Protein AF-0000000080484398 (afdb_homodimer)

Structure (mmCIF, N/CA/C/O backbone):
data_AF-0000000080484398-model_v1
#
loop_
_entity.id
_entity.type
_entity.pdbx_description
1 polymer 'DoxX protein'
#
loop_
_atom_site.group_PDB
_atom_site.id
_atom_site.type_symbol
_atom_site.label_atom_id
_atom_site.label_alt_id
_atom_site.label_comp_id
_atom_site.label_asym_id
_atom_site.label_entity_id
_atom_site.label_seq_id
_atom_site.pdbx_PDB_ins_code
_atom_site.Cartn_x
_atom_site.Cartn_y
_atom_site.Cartn_z
_atom_site.occupancy
_atom_site.B_iso_or_equiv
_atom_site.auth_seq_id
_atom_site.auth_comp_id
_atom_site.auth_asym_id
_atom_site.auth_atom_id
_atom_site.pdbx_PDB_model_num
ATOM 1 N N . MET A 1 1 ? 27.875 19.156 -13.969 1 26.03 1 MET A N 1
ATOM 2 C CA . MET A 1 1 ? 27.125 18.734 -12.789 1 26.03 1 MET A CA 1
ATOM 3 C C . MET A 1 1 ? 26.703 17.266 -12.906 1 26.03 1 MET A C 1
ATOM 5 O O . MET A 1 1 ? 26.047 16.875 -13.867 1 26.03 1 MET A O 1
ATOM 9 N N . ASP A 1 2 ? 27.484 16.312 -12.625 1 30.88 2 ASP A N 1
ATOM 10 C CA . ASP A 1 2 ? 27.297 14.867 -12.68 1 30.88 2 ASP A CA 1
ATOM 11 C C . ASP A 1 2 ? 25.953 14.461 -12.102 1 30.88 2 ASP A C 1
ATOM 13 O O . ASP A 1 2 ? 25.719 14.594 -10.898 1 30.88 2 ASP A O 1
ATOM 17 N N . PHE A 1 3 ? 24.922 14.758 -12.859 1 37.47 3 PHE A N 1
ATOM 18 C CA . PHE A 1 3 ? 23.594 14.25 -12.578 1 37.47 3 PHE A CA 1
ATOM 19 C C . PHE A 1 3 ? 23.641 12.805 -12.109 1 37.47 3 PHE A C 1
ATOM 21 O O . PHE A 1 3 ? 24 11.906 -12.875 1 37.47 3 PHE A O 1
ATOM 28 N N . ASP A 1 4 ? 24.047 12.539 -10.875 1 45.97 4 ASP A N 1
ATOM 29 C CA . ASP A 1 4 ? 24.141 11.195 -10.305 1 45.97 4 ASP A CA 1
ATOM 30 C C . ASP A 1 4 ? 22.812 10.438 -10.445 1 45.97 4 ASP A C 1
ATOM 32 O O . ASP A 1 4 ? 21.797 10.875 -9.922 1 45.97 4 ASP A O 1
ATOM 36 N N . TYR A 1 5 ? 22.703 9.773 -11.641 1 44.44 5 TYR A N 1
ATOM 37 C CA . TYR A 1 5 ? 21.594 8.906 -12.023 1 44.44 5 TYR A CA 1
ATOM 38 C C . TYR A 1 5 ? 20.844 8.414 -10.789 1 44.44 5 TYR A C 1
ATOM 40 O O . TYR A 1 5 ? 19.609 8.32 -10.805 1 44.44 5 TYR A O 1
ATOM 48 N N . SER A 1 6 ? 21.641 8.148 -9.758 1 56.16 6 SER A N 1
ATOM 49 C CA . SER A 1 6 ? 21.047 7.621 -8.531 1 56.16 6 SER A CA 1
ATOM 50 C C . SER A 1 6 ? 20.188 8.672 -7.84 1 56.16 6 SER A C 1
ATOM 52 O O . SER A 1 6 ? 19.125 8.352 -7.293 1 56.16 6 SER A O 1
ATOM 54 N N . GLN A 1 7 ? 20.641 9.914 -8.07 1 60.97 7 GLN A N 1
ATOM 55 C CA . GLN A 1 7 ? 19.891 11.008 -7.465 1 60.97 7 GLN A CA 1
ATOM 56 C C . GLN A 1 7 ? 18.594 11.273 -8.234 1 60.97 7 GLN A C 1
ATOM 58 O O . GLN A 1 7 ? 17.562 11.578 -7.641 1 60.97 7 GLN A O 1
ATOM 63 N N . GLY A 1 8 ? 18.797 10.906 -9.602 1 75.62 8 GLY A N 1
ATOM 64 C CA . GLY A 1 8 ? 17.641 11.141 -10.453 1 75.62 8 GLY A CA 1
ATOM 65 C C . GLY A 1 8 ? 16.516 10.164 -10.203 1 75.62 8 GLY A C 1
ATOM 66 O O . GLY 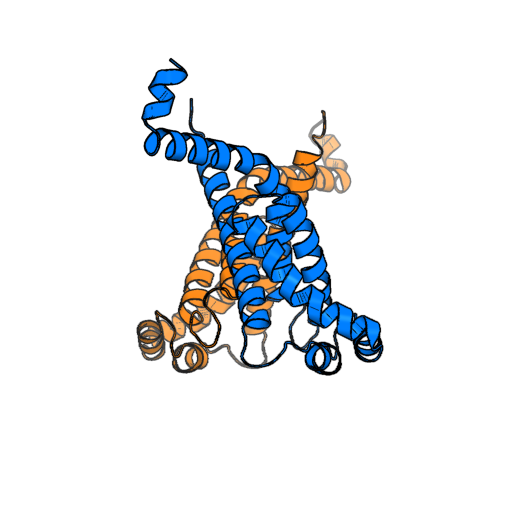A 1 8 ? 15.359 10.57 -10.023 1 75.62 8 GLY A O 1
ATOM 67 N N . VAL A 1 9 ? 16.844 8.875 -10.047 1 84.81 9 VAL A N 1
ATOM 68 C CA . VAL A 1 9 ? 15.82 7.848 -9.875 1 84.81 9 VAL A CA 1
ATOM 69 C C . VAL A 1 9 ? 15.141 8.016 -8.523 1 84.81 9 VAL A C 1
ATOM 71 O O . VAL A 1 9 ? 13.922 7.879 -8.414 1 84.81 9 VAL A O 1
ATOM 74 N N . THR A 1 10 ? 15.93 8.281 -7.523 1 85.5 10 THR A N 1
ATOM 75 C CA . THR A 1 10 ? 15.383 8.492 -6.188 1 85.5 10 THR A CA 1
ATOM 76 C C . THR A 1 10 ? 14.375 9.641 -6.195 1 85.5 10 THR A C 1
ATOM 78 O O . THR A 1 10 ? 13.281 9.516 -5.633 1 85.5 10 THR A O 1
ATOM 81 N N . GLY A 1 11 ? 14.758 10.703 -6.883 1 87.62 11 GLY A N 1
ATOM 82 C CA . GLY A 1 11 ? 13.844 11.836 -6.977 1 87.62 11 GLY A CA 1
ATOM 83 C C . GLY A 1 11 ? 12.531 11.492 -7.652 1 87.62 11 GLY A C 1
ATOM 84 O O . GLY A 1 11 ? 11.461 11.859 -7.168 1 87.62 11 GLY A O 1
ATOM 85 N N . TYR A 1 12 ? 12.633 10.766 -8.719 1 92.5 12 TYR A N 1
ATOM 86 C CA . TYR A 1 12 ? 11.438 10.406 -9.477 1 92.5 12 TYR A CA 1
ATOM 87 C C . TYR A 1 12 ? 10.539 9.477 -8.664 1 92.5 12 TYR A C 1
ATOM 89 O O . TYR A 1 12 ? 9.32 9.617 -8.68 1 92.5 12 TYR A O 1
ATOM 97 N N . VAL A 1 13 ? 11.133 8.547 -7.941 1 94.75 13 VAL A N 1
ATOM 98 C CA . VAL A 1 13 ? 10.367 7.586 -7.164 1 94.75 13 VAL A CA 1
ATOM 99 C C . VAL A 1 13 ? 9.656 8.297 -6.012 1 94.75 13 VAL A C 1
ATOM 101 O O . VAL A 1 13 ? 8.492 8.016 -5.727 1 94.75 13 VAL A O 1
ATOM 104 N N . LEU A 1 14 ? 10.32 9.195 -5.414 1 94.25 14 LEU A N 1
ATOM 105 C CA . LEU A 1 14 ? 9.727 9.898 -4.281 1 94.25 14 LEU A CA 1
ATOM 106 C C . LEU A 1 14 ? 8.609 10.836 -4.746 1 94.25 14 LEU A C 1
ATOM 108 O O . LEU A 1 14 ? 7.594 10.984 -4.062 1 94.25 14 LEU A O 1
ATOM 112 N N . VAL A 1 15 ? 8.805 11.492 -5.93 1 94.25 15 VAL A N 1
ATOM 113 C CA . VAL A 1 15 ? 7.75 12.336 -6.48 1 94.25 15 VAL A CA 1
ATOM 114 C C . VAL A 1 15 ? 6.535 11.484 -6.84 1 94.25 15 VAL A C 1
ATOM 116 O O . VAL A 1 15 ? 5.398 11.859 -6.555 1 94.25 15 VAL A O 1
ATOM 119 N N . LEU A 1 16 ? 6.789 10.344 -7.418 1 96.44 16 LEU A N 1
ATOM 120 C CA . LEU A 1 16 ? 5.699 9.445 -7.77 1 96.44 16 LEU A CA 1
ATOM 121 C C . LEU A 1 16 ? 4.953 8.977 -6.527 1 96.44 16 LEU A C 1
ATOM 123 O O . LEU A 1 16 ? 3.723 8.898 -6.527 1 96.44 16 LEU A O 1
ATOM 127 N N . THR A 1 17 ? 5.688 8.648 -5.492 1 97.5 17 THR A N 1
ATOM 128 C CA . THR A 1 17 ? 5.078 8.234 -4.23 1 97.5 17 THR A CA 1
ATOM 129 C C . THR A 1 17 ? 4.18 9.336 -3.676 1 97.5 17 THR A C 1
ATOM 131 O O . THR A 1 17 ? 3.055 9.07 -3.254 1 97.5 17 THR A O 1
ATOM 134 N N . ARG A 1 18 ? 4.68 10.547 -3.701 1 97.12 18 ARG A N 1
ATOM 135 C CA . ARG A 1 18 ? 3.912 11.68 -3.213 1 97.12 18 ARG A CA 1
ATOM 136 C C . ARG A 1 18 ? 2.637 11.875 -4.027 1 97.12 18 ARG A C 1
ATOM 138 O O . ARG A 1 18 ? 1.556 12.062 -3.467 1 97.12 18 ARG A O 1
ATOM 145 N N . LEU A 1 19 ? 2.764 11.766 -5.32 1 97.94 19 LEU A N 1
ATOM 146 C CA . LEU A 1 19 ? 1.644 12.039 -6.219 1 97.94 19 LEU A CA 1
ATOM 147 C C . LEU A 1 19 ? 0.584 10.945 -6.105 1 97.94 19 LEU A C 1
ATOM 149 O O . LEU A 1 19 ? -0.614 11.234 -6.094 1 97.94 19 LEU A O 1
ATOM 153 N N . ILE A 1 20 ? 0.98 9.719 -6 1 98.12 20 ILE A N 1
ATOM 154 C CA . ILE A 1 20 ? 0.043 8.609 -5.852 1 98.12 20 ILE A CA 1
ATOM 155 C C . ILE A 1 20 ? -0.689 8.727 -4.516 1 98.12 20 ILE A C 1
ATOM 157 O O . ILE A 1 20 ? -1.915 8.602 -4.461 1 98.12 20 ILE A O 1
ATOM 161 N N . THR A 1 21 ? 0.046 8.992 -3.479 1 98.5 21 THR A N 1
ATOM 162 C CA . THR A 1 21 ? -0.539 9.125 -2.148 1 98.5 21 THR A CA 1
ATOM 163 C C . THR A 1 21 ? -1.5 10.305 -2.094 1 98.5 21 THR A C 1
ATOM 165 O O . THR A 1 21 ? -2.594 10.203 -1.533 1 98.5 21 THR A O 1
ATOM 168 N N . GLY A 1 22 ? -1.057 11.406 -2.703 1 98.5 22 GLY A N 1
ATOM 169 C CA . GLY A 1 22 ? -1.911 12.578 -2.748 1 98.5 22 GLY A CA 1
ATOM 170 C C . GLY A 1 22 ? -3.193 12.352 -3.527 1 98.5 22 GLY A C 1
ATOM 171 O O . GLY A 1 22 ? -4.273 12.75 -3.08 1 98.5 22 GLY A O 1
ATOM 172 N N . TYR A 1 23 ? -3.07 11.766 -4.672 1 98.25 23 TYR A N 1
ATOM 173 C CA . TYR A 1 23 ? -4.25 11.477 -5.48 1 98.25 23 TYR A CA 1
ATOM 174 C C . TYR A 1 23 ? -5.207 10.555 -4.734 1 98.25 23 TYR A C 1
ATOM 176 O O . TYR A 1 23 ? -6.426 10.758 -4.766 1 98.25 23 TYR A O 1
ATOM 184 N N . TRP A 1 24 ? -4.633 9.594 -4.09 1 98.31 24 TRP A N 1
ATOM 185 C CA . TRP A 1 24 ? -5.418 8.648 -3.307 1 98.31 24 TRP A CA 1
ATOM 186 C C . TRP A 1 24 ? -6.277 9.375 -2.277 1 98.31 24 TRP A C 1
ATOM 188 O O . TRP A 1 24 ? -7.496 9.188 -2.238 1 98.31 24 TRP A O 1
ATOM 198 N N . PHE A 1 25 ? -5.668 10.211 -1.527 1 98.75 25 PHE A N 1
ATOM 199 C CA . PHE A 1 25 ? -6.395 10.883 -0.456 1 98.75 25 PHE A CA 1
ATOM 200 C C . PHE A 1 25 ? -7.344 11.93 -1.021 1 98.75 25 PHE A C 1
ATOM 202 O O . PHE A 1 25 ? -8.461 12.102 -0.521 1 98.75 25 PHE A O 1
ATOM 209 N N . LEU A 1 26 ? -6.902 12.656 -2.033 1 98.5 26 LEU A N 1
ATOM 210 C CA . LEU A 1 26 ? -7.789 13.656 -2.625 1 98.5 26 LEU A CA 1
ATOM 211 C C . LEU A 1 26 ? -9.062 13 -3.16 1 98.5 26 LEU A C 1
ATOM 213 O O . LEU A 1 26 ? -10.164 13.492 -2.912 1 98.5 26 LEU A O 1
ATOM 217 N N . ASN A 1 27 ? -8.883 11.945 -3.867 1 97.38 27 ASN A N 1
ATOM 218 C CA . ASN A 1 27 ? -10.031 11.234 -4.414 1 97.38 27 ASN A CA 1
ATOM 219 C C . ASN A 1 27 ? -10.953 10.719 -3.311 1 97.38 27 ASN A C 1
ATOM 221 O O . ASN A 1 27 ? -12.172 10.797 -3.434 1 97.38 27 ASN A O 1
ATOM 225 N N . ALA A 1 28 ? -10.391 10.148 -2.264 1 97.38 28 ALA A N 1
ATOM 226 C CA . ALA A 1 28 ? -11.188 9.672 -1.133 1 97.38 28 ALA A CA 1
ATOM 227 C C . ALA A 1 28 ? -11.969 10.812 -0.492 1 97.38 28 ALA A C 1
ATOM 229 O O . ALA A 1 28 ? -13.156 10.664 -0.192 1 97.38 28 ALA A O 1
ATOM 230 N N . GLY A 1 29 ? -11.266 11.969 -0.288 1 98.25 29 GLY A N 1
ATOM 231 C CA . GLY A 1 29 ? -11.93 13.117 0.291 1 98.25 29 GLY A CA 1
ATOM 232 C C . GLY A 1 29 ? -13.047 13.664 -0.585 1 98.25 29 GLY A C 1
ATOM 233 O O . GLY A 1 29 ? -14.156 13.914 -0.108 1 98.25 29 GLY A O 1
ATOM 234 N N . VAL A 1 30 ? -12.758 13.852 -1.894 1 97.75 30 VAL A N 1
ATOM 235 C CA . VAL A 1 30 ? -13.727 14.406 -2.836 1 97.75 30 VAL A CA 1
ATOM 236 C C . VAL A 1 30 ? -14.938 13.469 -2.939 1 97.75 30 VAL A C 1
ATOM 238 O O . VAL A 1 30 ? -16.078 13.93 -2.926 1 97.75 30 VAL A O 1
ATOM 241 N N . SER A 1 31 ? -14.727 12.172 -3.006 1 96.25 31 SER A N 1
ATOM 242 C CA . SER A 1 31 ? -15.812 11.211 -3.137 1 96.25 31 SER A CA 1
ATOM 243 C C . SER A 1 31 ? -16.719 11.227 -1.913 1 96.25 31 SER A C 1
ATOM 245 O O . SER A 1 31 ? -17.938 11.062 -2.033 1 96.25 31 SER A O 1
ATOM 247 N N . LYS A 1 32 ? -16.141 11.469 -0.761 1 97.31 32 LYS A N 1
ATOM 248 C CA . LYS A 1 32 ? -16.938 11.5 0.462 1 97.31 32 LYS A CA 1
ATOM 249 C C . LYS A 1 32 ? -17.672 12.836 0.603 1 97.31 32 LYS A C 1
ATOM 251 O O . LYS A 1 32 ? -18.797 12.883 1.115 1 97.31 32 LYS A O 1
ATOM 256 N N . LEU A 1 33 ? -17.031 13.867 0.13 1 97.31 33 LEU A N 1
ATOM 257 C CA . LEU A 1 33 ? -17.609 15.203 0.27 1 97.31 33 LEU A CA 1
ATOM 258 C C . LEU A 1 33 ? -18.688 15.438 -0.788 1 97.31 33 LEU A C 1
ATOM 260 O O . LEU A 1 33 ? -19.656 16.156 -0.538 1 97.31 33 LEU A O 1
ATOM 264 N N . MET A 1 34 ? -18.5 14.844 -1.941 1 96.38 34 MET A N 1
ATOM 265 C CA . MET A 1 34 ? -19.375 15.156 -3.064 1 96.38 34 MET A CA 1
ATOM 266 C C . MET A 1 34 ? -20.297 13.977 -3.383 1 96.38 34 MET A C 1
ATOM 268 O O . MET A 1 34 ? -21.031 14.008 -4.367 1 96.38 34 MET A O 1
ATOM 272 N N . GLY A 1 35 ? -20.188 12.969 -2.596 1 93.25 35 GLY A N 1
ATOM 273 C CA . GLY A 1 35 ? -21.031 11.82 -2.83 1 93.25 35 GLY A CA 1
ATOM 274 C C . GLY A 1 35 ? -22.516 12.133 -2.652 1 93.25 35 GLY A C 1
ATOM 275 O O . GLY A 1 35 ? -22.875 13.164 -2.078 1 93.25 35 GLY A O 1
ATOM 276 N N . PRO A 1 36 ? -23.344 11.234 -3.17 1 94.44 36 PRO A N 1
ATOM 277 C CA . PRO A 1 36 ? -24.797 11.453 -3.1 1 94.44 36 PRO A CA 1
ATOM 278 C C . PRO A 1 36 ? -25.312 11.461 -1.667 1 94.44 36 PRO A C 1
ATOM 280 O O . PRO A 1 36 ? -26.328 12.102 -1.38 1 94.44 36 PRO A O 1
ATOM 283 N N . GLU A 1 37 ? -24.688 10.719 -0.797 1 94.81 37 GLU A N 1
ATOM 284 C CA . GLU A 1 37 ? -25.047 10.688 0.618 1 94.81 37 GLU A CA 1
ATOM 285 C C . GLU A 1 37 ? -23.922 11.242 1.484 1 94.81 37 GLU A C 1
ATOM 287 O O . GLU A 1 37 ? -22.75 11.133 1.131 1 94.81 37 GLU A O 1
ATOM 292 N N . ALA A 1 38 ? -24.438 11.883 2.582 1 96.69 38 ALA A N 1
ATOM 293 C CA . ALA A 1 38 ? -23.438 12.398 3.512 1 96.69 38 ALA A CA 1
ATOM 294 C C . ALA A 1 38 ? -22.594 11.266 4.078 1 96.69 38 ALA A C 1
ATOM 296 O O . ALA A 1 38 ? -23.094 10.195 4.391 1 96.69 38 ALA A O 1
ATOM 297 N N . PHE A 1 39 ? -21.312 11.523 4.18 1 97.69 39 PHE A N 1
ATOM 298 C CA . PHE A 1 39 ? -20.391 10.555 4.77 1 97.69 39 PHE A CA 1
ATOM 299 C C . PHE A 1 39 ? -20.75 10.273 6.223 1 97.69 39 PHE A C 1
ATOM 301 O O . PHE A 1 39 ? -21.047 11.203 6.984 1 97.69 39 PHE A O 1
ATOM 308 N N . ASP A 1 40 ? -20.766 9.039 6.582 1 98.44 40 ASP A N 1
ATOM 309 C CA . ASP A 1 40 ? -21.031 8.578 7.941 1 98.44 40 ASP A CA 1
ATOM 310 C C . ASP A 1 40 ? -20.094 7.426 8.32 1 98.44 40 ASP A C 1
ATOM 312 O O . ASP A 1 40 ? -20.219 6.324 7.785 1 98.44 40 ASP A O 1
ATOM 316 N N . ALA A 1 41 ? -19.25 7.684 9.266 1 98.19 41 ALA A N 1
ATOM 317 C CA . ALA A 1 41 ? -18.219 6.727 9.633 1 98.19 41 ALA A CA 1
ATOM 318 C C . ALA A 1 41 ? -18.75 5.68 10.609 1 98.19 41 ALA A C 1
ATOM 320 O O . ALA A 1 41 ? -18.078 4.691 10.898 1 98.19 41 ALA A O 1
ATOM 321 N N . SER A 1 42 ? -19.953 5.828 11.125 1 98.31 42 SER A N 1
ATOM 322 C CA . SER A 1 42 ? -20.453 5.023 12.242 1 98.31 42 SER A CA 1
ATOM 323 C C . SER A 1 42 ? -20.5 3.543 11.875 1 98.31 42 SER A C 1
ATOM 325 O O . SER A 1 42 ? -20.141 2.689 12.688 1 98.31 42 SER A O 1
ATOM 327 N N . GLY A 1 43 ? -20.953 3.24 10.711 1 97.75 43 GLY A N 1
ATOM 328 C CA . GLY A 1 43 ? -21.031 1.852 10.289 1 97.75 43 GLY A CA 1
ATOM 329 C C . GLY A 1 43 ? -19.688 1.141 10.328 1 97.75 43 GLY A C 1
ATOM 330 O O . GLY A 1 43 ? -19.594 0.031 10.852 1 97.75 43 GLY A O 1
ATOM 331 N N . TRP A 1 44 ? -18.734 1.773 9.711 1 97.38 44 TRP A N 1
ATOM 332 C CA . TRP A 1 44 ? -17.391 1.203 9.742 1 97.38 44 TRP A CA 1
ATOM 333 C C . TRP A 1 44 ? -16.859 1.127 11.172 1 97.38 44 TRP A C 1
ATOM 335 O O . TRP A 1 44 ? -16.297 0.11 11.578 1 97.38 44 TRP A O 1
ATOM 345 N N . MET A 1 45 ? -16.969 2.168 11.992 1 98.25 45 MET A N 1
ATOM 346 C CA . MET A 1 45 ? -16.438 2.232 13.344 1 98.25 45 MET A CA 1
ATOM 347 C C . MET A 1 45 ? -17.047 1.15 14.227 1 98.25 45 MET A C 1
ATOM 349 O O . MET A 1 45 ? -16.359 0.537 15.039 1 98.25 45 MET A O 1
ATOM 353 N N . ILE A 1 46 ? -18.359 0.909 14.07 1 98.06 46 ILE A N 1
ATOM 354 C CA . ILE A 1 46 ? -19.078 0.001 14.961 1 98.06 46 ILE A CA 1
ATOM 355 C C . ILE A 1 46 ? -18.969 -1.429 14.438 1 98.06 46 ILE A C 1
ATOM 357 O O . ILE A 1 46 ? -18.703 -2.359 15.203 1 98.06 46 ILE A O 1
ATOM 361 N N . HIS A 1 47 ? -19.109 -1.652 13.125 1 97.19 47 HIS A N 1
ATOM 362 C CA . HIS A 1 47 ? -19.219 -3.002 12.578 1 97.19 47 HIS A CA 1
ATOM 363 C C . HIS A 1 47 ? -18 -3.371 11.758 1 97.19 47 HIS A C 1
ATOM 365 O O . HIS A 1 47 ? -17.562 -4.523 11.766 1 97.19 47 HIS A O 1
ATOM 371 N N . GLY A 1 48 ? -17.484 -2.42 11.062 1 95.88 48 GLY A N 1
ATOM 372 C CA . GLY A 1 48 ? -16.391 -2.684 10.141 1 95.88 48 GLY A CA 1
ATOM 373 C C . GLY A 1 48 ? -15.078 -2.963 10.836 1 95.88 48 GLY A C 1
ATOM 374 O O . GLY A 1 48 ? -14.164 -3.527 10.234 1 95.88 48 GLY A O 1
ATOM 375 N N . THR A 1 49 ? -14.93 -2.578 12.055 1 97 49 THR A N 1
ATOM 376 C CA . THR A 1 49 ? -13.656 -2.68 12.75 1 97 49 THR A CA 1
ATOM 377 C C . THR A 1 49 ? -13.664 -3.852 13.734 1 97 49 THR A C 1
ATOM 379 O O . THR A 1 49 ? -12.766 -3.982 14.562 1 97 49 THR A O 1
ATOM 382 N N . GLU A 1 50 ? -14.664 -4.656 13.641 1 96.25 50 GLU A N 1
ATOM 383 C CA . GLU A 1 50 ? -14.734 -5.797 14.547 1 96.25 50 GLU A CA 1
ATOM 384 C C . GLU A 1 50 ? -13.469 -6.652 14.461 1 96.25 50 GLU A C 1
ATOM 386 O O . GLU A 1 50 ? -13.008 -6.973 13.367 1 96.25 50 GLU A O 1
ATOM 391 N N . GLY A 1 51 ? -12.898 -6.992 15.672 1 95.19 51 GLY A N 1
ATOM 392 C CA . GLY A 1 51 ? -11.703 -7.82 15.719 1 95.19 51 GLY A CA 1
ATOM 393 C C . GLY A 1 51 ? -10.422 -7.016 15.688 1 95.19 51 GLY A C 1
ATOM 394 O O . GLY A 1 51 ? -9.344 -7.547 15.977 1 95.19 51 GLY A O 1
ATOM 395 N N . ALA A 1 52 ? -10.531 -5.746 15.383 1 96.38 52 ALA A N 1
ATOM 396 C CA . ALA A 1 52 ? -9.352 -4.891 15.281 1 96.38 52 ALA A CA 1
ATOM 397 C C . ALA A 1 52 ? -8.898 -4.422 16.656 1 96.38 52 ALA A C 1
ATOM 399 O O . ALA A 1 52 ? -9.664 -4.461 17.625 1 96.38 52 ALA A O 1
ATOM 400 N N . PRO A 1 53 ? -7.641 -3.99 16.734 1 96.25 53 PRO A N 1
ATOM 401 C CA . PRO A 1 53 ? -7.047 -3.654 18.031 1 96.25 53 PRO A CA 1
ATOM 402 C C . PRO A 1 53 ? -7.77 -2.5 18.719 1 96.25 53 PRO A C 1
ATOM 404 O O . PRO A 1 53 ? -7.855 -2.475 19.953 1 96.25 53 PRO A O 1
ATOM 407 N N . ILE A 1 54 ? -8.359 -1.561 17.969 1 97.81 54 ILE A N 1
ATOM 408 C CA . ILE A 1 54 ? -8.922 -0.386 18.625 1 97.81 54 ILE A CA 1
ATOM 409 C C . ILE A 1 54 ? -10.438 -0.366 18.438 1 97.81 54 ILE A C 1
ATOM 411 O O . ILE A 1 54 ? -11.055 0.701 18.438 1 97.81 54 ILE A O 1
ATOM 415 N N . HIS A 1 55 ? -10.992 -1.506 18.172 1 97.62 55 HIS A N 1
ATOM 416 C CA . HIS A 1 55 ? -12.438 -1.616 17.969 1 97.62 55 HIS A CA 1
ATOM 417 C C . HIS A 1 55 ? -13.203 -0.98 19.109 1 97.62 55 HIS A C 1
ATOM 419 O O . HIS A 1 55 ? -14.141 -0.21 18.891 1 97.62 55 HIS A O 1
ATOM 425 N N . GLY A 1 56 ? -12.867 -1.293 20.391 1 98.06 56 GLY A N 1
ATOM 426 C CA . GLY A 1 56 ? -13.555 -0.735 21.531 1 98.06 56 GLY A CA 1
ATOM 427 C C . GLY A 1 56 ? -13.57 0.782 21.547 1 98.06 56 GLY A C 1
ATOM 428 O O . GLY A 1 56 ? -14.609 1.396 21.797 1 98.06 56 GLY A O 1
ATOM 429 N N . PHE A 1 57 ? -12.453 1.362 21.297 1 98.56 57 PHE A N 1
ATOM 430 C CA . PHE A 1 57 ? -12.336 2.814 21.25 1 98.56 57 PHE A CA 1
ATOM 431 C C . PHE A 1 57 ? -13.203 3.393 20.141 1 98.56 57 PHE A C 1
ATOM 433 O O . PHE A 1 57 ? -13.891 4.402 20.344 1 98.56 57 PHE A O 1
ATOM 440 N N . LEU A 1 58 ? -13.18 2.758 18.984 1 98.25 58 LEU A N 1
ATOM 441 C CA . LEU A 1 58 ? -13.914 3.279 17.828 1 98.25 58 LEU A CA 1
ATOM 442 C C . LEU A 1 58 ? -15.422 3.148 18.047 1 98.25 58 LEU A C 1
ATOM 444 O O . LEU A 1 58 ? -16.188 4.023 17.641 1 98.25 58 LEU A O 1
ATOM 448 N N . VAL A 1 59 ? -15.844 2.094 18.688 1 98.5 59 VAL A N 1
ATOM 449 C CA . VAL A 1 59 ? -17.25 1.925 19.016 1 98.5 59 VAL A CA 1
ATOM 450 C C . VAL A 1 59 ? -17.688 3 20.016 1 98.5 59 VAL A C 1
ATOM 452 O O . VAL A 1 59 ? -18.734 3.609 19.859 1 98.5 59 VAL A O 1
ATOM 455 N N . TRP A 1 60 ? -16.859 3.221 20.984 1 98.69 60 TRP A N 1
ATOM 456 C CA . TRP A 1 60 ? -17.141 4.273 21.953 1 98.69 60 TRP A CA 1
ATOM 457 C C . TRP A 1 60 ? -17.25 5.633 21.266 1 98.69 60 TRP A C 1
ATOM 459 O O . TRP A 1 60 ? -18.188 6.391 21.531 1 98.69 60 TRP A O 1
ATOM 469 N N . ALA A 1 61 ? -16.344 5.926 20.406 1 98.38 61 ALA A N 1
ATOM 470 C CA . ALA A 1 61 ? -16.359 7.199 19.688 1 98.38 61 ALA A CA 1
ATOM 471 C C . ALA A 1 61 ? -17.594 7.336 18.828 1 98.38 61 ALA A C 1
ATOM 473 O O . ALA A 1 61 ? -18.203 8.414 18.75 1 98.38 61 ALA A O 1
ATOM 474 N N . ALA A 1 62 ? -18 6.266 18.188 1 98.5 62 ALA A N 1
ATOM 475 C CA . ALA A 1 62 ? -19.172 6.273 17.312 1 98.5 62 ALA A CA 1
ATOM 476 C C . ALA A 1 62 ? -20.453 6.52 18.109 1 98.5 62 ALA A C 1
ATOM 478 O O . ALA A 1 62 ? -21.406 7.086 17.594 1 98.5 62 ALA A O 1
ATOM 479 N N . ASN A 1 63 ? -20.406 6.113 19.359 1 98.38 63 ASN A N 1
ATOM 480 C CA . ASN A 1 63 ? -21.578 6.266 20.219 1 98.38 63 ASN A CA 1
ATOM 481 C C . ASN A 1 63 ? -21.5 7.547 21.047 1 98.38 63 ASN A C 1
ATOM 483 O O . ASN A 1 63 ? -22.312 7.758 21.953 1 98.38 63 ASN A O 1
ATOM 487 N N . THR A 1 64 ? -20.516 8.359 20.844 1 98.62 64 THR A N 1
ATOM 488 C CA . THR A 1 64 ? -20.391 9.695 21.422 1 98.62 64 THR A CA 1
ATOM 489 C C . THR A 1 64 ? -20.719 10.758 20.375 1 98.62 64 THR A C 1
ATOM 491 O O . THR A 1 64 ? -19.891 11.07 19.516 1 98.62 64 THR A O 1
ATOM 494 N N . PRO A 1 65 ? -21.875 11.336 20.516 1 97.81 65 PRO A N 1
ATOM 495 C CA . PRO A 1 65 ? -22.422 12.148 19.422 1 97.81 65 PRO A CA 1
ATOM 496 C C . PRO A 1 65 ? -21.453 13.219 18.938 1 97.81 65 PRO A C 1
ATOM 498 O O . PRO A 1 65 ? -21.219 13.344 17.734 1 97.81 65 PRO A O 1
ATOM 501 N N . TRP A 1 66 ? -20.844 13.977 19.766 1 97.94 66 TRP A N 1
ATOM 502 C CA . TRP A 1 66 ? -19.984 15.055 19.312 1 97.94 66 TRP A CA 1
ATOM 503 C C . TRP A 1 66 ? -18.719 14.508 18.656 1 97.94 66 TRP A C 1
ATOM 505 O O . TRP A 1 66 ? -18.156 15.125 17.75 1 97.94 66 TRP A O 1
ATOM 515 N N . LEU A 1 67 ? -18.25 13.391 19.062 1 98.06 67 LEU A N 1
ATOM 516 C CA . LEU A 1 67 ? -17.062 12.773 18.5 1 98.06 67 LEU A CA 1
ATOM 517 C C . LEU A 1 67 ? -17.344 12.195 17.125 1 98.06 67 LEU A C 1
ATOM 519 O O . LEU A 1 67 ? -16.516 12.281 16.219 1 98.06 67 LEU A O 1
ATOM 523 N N . LEU A 1 68 ? -18.516 11.578 17.031 1 98.5 68 LEU A N 1
ATOM 524 C CA . LEU A 1 68 ? -18.906 11.055 15.727 1 98.5 68 LEU A CA 1
ATOM 525 C C . LEU A 1 68 ? -19.062 12.188 14.719 1 98.5 68 LEU A C 1
ATOM 527 O O . LEU A 1 68 ? -18.609 12.078 13.578 1 98.5 68 LEU A O 1
ATOM 531 N N . GLU A 1 69 ? -19.703 13.234 15.195 1 97.94 69 GLU A N 1
ATOM 532 C CA . GLU A 1 69 ? -19.875 14.383 14.305 1 97.94 69 GLU A CA 1
ATOM 533 C C . GLU A 1 69 ? -18.516 14.945 13.875 1 97.94 69 GLU A C 1
ATOM 535 O O . GLU A 1 69 ? -18.312 15.25 12.703 1 97.94 69 GLU A O 1
ATOM 540 N N . PHE A 1 70 ? -17.672 15.102 14.781 1 98.19 70 PHE A N 1
ATOM 541 C CA . PHE A 1 70 ? -16.312 15.562 14.5 1 98.19 70 PHE A CA 1
ATOM 542 C C . PHE A 1 70 ? -15.617 14.641 13.508 1 98.19 70 PHE A C 1
ATOM 544 O O . PHE A 1 70 ? -14.992 15.102 12.547 1 98.19 70 PHE A O 1
ATOM 551 N N . THR A 1 71 ? -15.695 13.352 13.688 1 98.31 71 THR A N 1
ATOM 552 C CA . THR A 1 71 ? -15.078 12.352 12.82 1 98.31 71 THR A CA 1
ATOM 553 C C . THR A 1 71 ? -15.641 12.43 11.406 1 98.31 71 THR A C 1
ATOM 555 O O . THR A 1 71 ? -14.891 12.406 10.43 1 98.31 71 THR A O 1
ATOM 558 N N . ASN A 1 72 ? -16.953 12.609 11.312 1 98.5 72 ASN A N 1
ATOM 559 C CA . ASN A 1 72 ? -17.641 12.656 10.031 1 98.5 72 ASN A CA 1
ATOM 560 C C . ASN A 1 72 ? -17.219 13.867 9.203 1 98.5 72 ASN A C 1
ATOM 562 O O . ASN A 1 72 ? -17.25 13.836 7.973 1 98.5 72 ASN A O 1
ATOM 566 N N . VAL A 1 73 ? -16.781 14.914 9.859 1 97.75 73 VAL A N 1
ATOM 567 C CA . VAL A 1 73 ? -16.344 16.125 9.156 1 97.75 73 VAL A CA 1
ATOM 568 C C . VAL A 1 73 ? -14.844 16.031 8.875 1 97.75 73 VAL A C 1
ATOM 570 O O . VAL A 1 73 ? -14.398 16.328 7.766 1 97.75 73 VAL A O 1
ATOM 573 N N . MET A 1 74 ? -14.102 15.57 9.836 1 98.31 74 MET A N 1
ATOM 574 C CA . MET A 1 74 ? -12.641 15.656 9.789 1 98.31 74 MET A CA 1
ATOM 575 C C . MET A 1 74 ? -12.07 14.648 8.805 1 98.31 74 MET A C 1
ATOM 577 O O . MET A 1 74 ? -11.055 14.922 8.148 1 98.31 74 MET A O 1
ATOM 581 N N . ILE A 1 75 ? -12.68 13.484 8.656 1 98.56 75 ILE A N 1
ATOM 582 C CA . ILE A 1 75 ? -12.109 12.461 7.789 1 98.56 75 ILE A CA 1
ATOM 583 C C . ILE A 1 75 ? -12.141 12.938 6.34 1 98.56 75 ILE A C 1
ATOM 585 O O . ILE A 1 75 ? -11.094 13.102 5.711 1 98.56 75 ILE A O 1
ATOM 589 N N . PRO A 1 76 ? -13.352 13.273 5.797 1 98.69 76 PRO A N 1
ATOM 590 C CA . PRO A 1 76 ? -13.352 13.711 4.395 1 98.69 76 PRO A CA 1
ATOM 591 C C . PRO A 1 76 ? -12.625 15.039 4.191 1 98.69 76 PRO A C 1
ATOM 593 O O . PRO A 1 76 ? -11.906 15.203 3.201 1 98.69 76 PRO A O 1
ATOM 596 N N . ALA A 1 77 ? -12.75 16.016 5.105 1 98.56 77 ALA A N 1
ATOM 597 C CA . ALA A 1 77 ? -12.055 17.297 4.992 1 98.56 77 ALA A CA 1
ATOM 598 C C . ALA A 1 77 ? -10.547 17.109 5.078 1 98.56 77 ALA A C 1
ATOM 600 O O . ALA A 1 77 ? -9.797 17.703 4.309 1 98.56 77 ALA A O 1
ATOM 601 N N . GLY A 1 78 ? -10.156 16.297 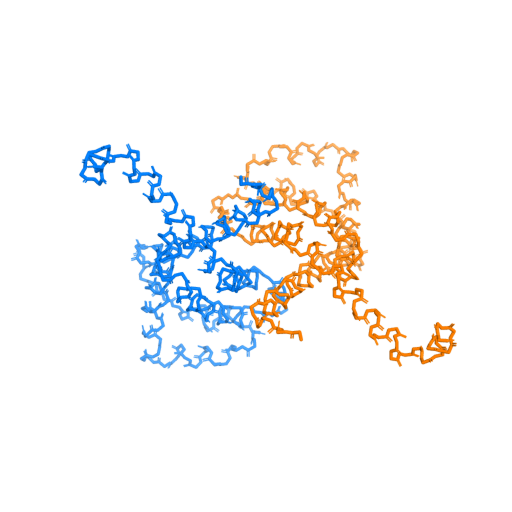6.059 1 98.69 78 GLY A N 1
ATOM 602 C CA . GLY A 1 78 ? -8.742 15.992 6.203 1 98.69 78 GLY A CA 1
ATOM 603 C C . GLY A 1 78 ? -8.148 15.305 4.984 1 98.69 78 GLY A C 1
ATOM 604 O O . GLY A 1 78 ? -7.078 15.688 4.508 1 98.69 78 GLY A O 1
ATOM 605 N N . GLU A 1 79 ? -8.844 14.312 4.504 1 98.81 79 GLU A N 1
ATOM 606 C CA . GLU A 1 79 ? -8.383 13.617 3.305 1 98.81 79 GLU A CA 1
ATOM 607 C C . GLU A 1 79 ? -8.25 14.586 2.129 1 98.81 79 GLU A C 1
ATOM 609 O O . GLU A 1 79 ? -7.258 14.547 1.396 1 98.81 79 GLU A O 1
ATOM 614 N N . PHE A 1 80 ? -9.25 15.406 1.972 1 98.75 80 PHE A N 1
ATOM 615 C CA . PHE A 1 80 ? -9.242 16.391 0.891 1 98.75 80 PHE A CA 1
ATOM 616 C C . PHE A 1 80 ? -8.047 17.328 1.01 1 98.75 80 PHE A C 1
ATOM 618 O O . PHE A 1 80 ? -7.277 17.484 0.058 1 98.75 80 PHE A O 1
ATOM 625 N N . LEU A 1 81 ? -7.797 17.922 2.174 1 98.75 81 LEU A N 1
ATOM 626 C CA . LEU A 1 81 ? -6.746 18.922 2.375 1 98.75 81 LEU A CA 1
ATOM 627 C C . LEU A 1 81 ? -5.367 18.266 2.297 1 98.75 81 LEU A C 1
ATOM 629 O O . LEU A 1 81 ? -4.441 18.844 1.717 1 98.75 81 LEU A O 1
ATOM 633 N N . ILE A 1 82 ? -5.25 17.094 2.91 1 98.69 82 ILE A N 1
ATOM 634 C CA . ILE A 1 82 ? -3.988 16.375 2.873 1 98.69 82 ILE A CA 1
ATOM 635 C C . ILE A 1 82 ? -3.643 16.016 1.43 1 98.69 82 ILE A C 1
ATOM 637 O O . ILE A 1 82 ? -2.518 16.234 0.979 1 98.69 82 ILE A O 1
ATOM 641 N N . GLY A 1 83 ? -4.645 15.398 0.704 1 98.69 83 GLY A N 1
ATOM 642 C CA . GLY A 1 83 ? -4.426 15.047 -0.689 1 98.69 83 GLY A CA 1
ATOM 643 C C . GLY A 1 83 ? -4.027 16.234 -1.552 1 98.69 83 GLY A C 1
ATOM 644 O O . GLY A 1 83 ? -3.104 16.141 -2.359 1 98.69 83 GLY A O 1
ATOM 645 N N . LEU A 1 84 ? -4.703 17.312 -1.356 1 98.38 84 LEU A N 1
ATOM 646 C CA . LEU A 1 84 ? -4.41 18.531 -2.107 1 98.38 84 LEU A CA 1
ATOM 647 C C . LEU A 1 84 ? -2.998 19.016 -1.812 1 98.38 84 LEU A C 1
ATOM 649 O O . LEU A 1 84 ? -2.264 19.391 -2.727 1 98.38 84 LEU A O 1
ATOM 653 N N . GLY A 1 85 ? -2.641 19.062 -0.554 1 97.31 85 GLY A N 1
ATOM 654 C CA . GLY A 1 85 ? -1.301 19.484 -0.165 1 97.31 85 GLY A CA 1
ATOM 655 C C . GLY A 1 85 ? -0.211 18.625 -0.793 1 97.31 85 GLY A C 1
ATOM 656 O O . GLY A 1 85 ? 0.792 19.156 -1.276 1 97.31 85 GLY A O 1
ATOM 657 N N . LEU A 1 86 ? -0.396 17.359 -0.836 1 97.69 86 LEU A N 1
ATOM 658 C CA . LEU A 1 86 ? 0.603 16.453 -1.394 1 97.69 86 LEU A CA 1
ATOM 659 C C . LEU A 1 86 ? 0.693 16.609 -2.908 1 97.69 86 LEU A C 1
ATOM 661 O O . LEU A 1 86 ? 1.783 16.547 -3.48 1 97.69 86 LEU A O 1
ATOM 665 N N . LEU A 1 87 ? -0.423 16.781 -3.539 1 97.38 87 LEU A N 1
ATOM 666 C CA . LEU A 1 87 ? -0.429 16.906 -4.992 1 97.38 87 LEU A CA 1
ATOM 667 C C . LEU A 1 87 ? 0.235 18.203 -5.434 1 97.38 87 LEU A C 1
ATOM 669 O O . LEU A 1 87 ? 1.02 18.219 -6.387 1 97.38 87 LEU A O 1
ATOM 673 N N . VAL A 1 88 ? -0.025 19.297 -4.723 1 95.81 88 VAL A N 1
ATOM 674 C CA . VAL A 1 88 ? 0.49 20.609 -5.082 1 95.81 88 VAL A CA 1
ATOM 675 C C . VAL A 1 88 ? 1.925 20.75 -4.582 1 95.81 88 VAL A C 1
ATOM 677 O O . VAL A 1 88 ? 2.674 21.609 -5.066 1 95.81 88 VAL A O 1
ATOM 680 N N . GLY A 1 89 ? 2.273 19.969 -3.627 1 92.94 89 GLY A N 1
ATOM 681 C CA . GLY A 1 89 ? 3.605 20.047 -3.047 1 92.94 89 GLY A CA 1
ATOM 682 C C . GLY A 1 89 ? 3.75 21.141 -2.016 1 92.94 89 GLY A C 1
ATOM 683 O O . GLY A 1 89 ? 4.844 21.672 -1.815 1 92.94 89 GLY A O 1
ATOM 684 N N . ALA A 1 90 ? 2.633 21.5 -1.486 1 90.62 90 ALA A N 1
ATOM 685 C CA . ALA A 1 90 ? 2.607 22.516 -0.442 1 90.62 90 ALA A CA 1
ATOM 686 C C . ALA A 1 90 ? 2.438 21.891 0.938 1 90.62 90 ALA A C 1
ATOM 688 O O . ALA A 1 90 ? 1.577 21.031 1.133 1 90.62 90 ALA A O 1
ATOM 689 N N . LEU A 1 91 ? 3.307 22.297 1.913 1 94.25 91 LEU A N 1
ATOM 690 C CA . LEU A 1 91 ? 3.221 21.797 3.281 1 94.25 91 LEU A CA 1
ATOM 691 C C . LEU A 1 91 ? 3.27 20.281 3.309 1 94.25 91 LEU A C 1
ATOM 693 O O . LEU A 1 91 ? 2.445 19.641 3.967 1 94.25 91 LEU A O 1
ATOM 697 N N . VAL A 1 92 ? 4.133 19.734 2.535 1 95.25 92 VAL A N 1
ATOM 698 C CA . VAL A 1 92 ? 4.203 18.297 2.305 1 95.25 92 VAL A CA 1
ATOM 699 C C . VAL A 1 92 ? 4.422 17.578 3.633 1 95.25 92 VAL A C 1
ATOM 701 O O . VAL A 1 92 ? 3.73 16.594 3.934 1 95.25 92 VAL A O 1
ATOM 704 N N . ARG A 1 93 ? 5.312 18 4.484 1 95 93 ARG A N 1
ATOM 705 C CA . ARG A 1 93 ? 5.598 17.328 5.742 1 95 93 ARG A CA 1
ATOM 706 C C . ARG A 1 93 ? 4.379 17.344 6.66 1 95 93 ARG A C 1
ATOM 708 O O . ARG A 1 93 ? 4.086 16.359 7.336 1 95 93 ARG A O 1
ATOM 715 N N . LEU A 1 94 ? 3.738 18.516 6.656 1 96.44 94 LEU A N 1
ATOM 716 C CA . LEU A 1 94 ? 2.539 18.641 7.48 1 96.44 94 LEU A CA 1
ATOM 717 C C . LEU A 1 94 ? 1.439 17.719 6.969 1 96.44 94 LEU A C 1
ATOM 719 O O . LEU A 1 94 ? 0.805 17 7.758 1 96.44 94 LEU A O 1
ATOM 723 N N . ALA A 1 95 ? 1.213 17.766 5.68 1 98.06 95 ALA A N 1
ATOM 724 C CA . ALA A 1 95 ? 0.221 16.891 5.062 1 98.06 95 ALA A CA 1
ATOM 725 C C . ALA A 1 95 ? 0.543 15.422 5.328 1 98.06 95 ALA A C 1
ATOM 727 O O . ALA A 1 95 ? -0.338 14.641 5.699 1 98.06 95 ALA A O 1
ATOM 728 N N . ALA A 1 96 ? 1.764 15.078 5.199 1 98.31 96 ALA A N 1
ATOM 729 C CA . ALA A 1 96 ? 2.178 13.695 5.422 1 98.31 96 ALA A CA 1
ATOM 730 C C . ALA A 1 96 ? 1.988 13.289 6.883 1 98.31 96 ALA A C 1
ATOM 732 O O . ALA A 1 96 ? 1.611 12.156 7.176 1 98.31 96 ALA A O 1
ATOM 733 N N . PHE A 1 97 ? 2.301 14.211 7.762 1 98 97 PHE A N 1
ATOM 734 C CA . PHE A 1 97 ? 2.131 13.93 9.18 1 98 97 PHE A CA 1
ATOM 735 C C . PHE A 1 97 ? 0.673 13.633 9.508 1 98 97 PHE A C 1
ATOM 737 O O . PHE A 1 97 ? 0.361 12.586 10.086 1 98 97 PHE A O 1
ATOM 744 N N . PHE A 1 98 ? -0.196 14.492 9.086 1 98.62 98 PHE A N 1
ATOM 745 C CA . PHE A 1 98 ? -1.604 14.305 9.414 1 98.62 98 PHE A CA 1
ATOM 746 C C . PHE A 1 98 ? -2.189 13.125 8.648 1 98.62 98 PHE A C 1
ATOM 748 O O . PHE A 1 98 ? -3.068 12.43 9.156 1 98.62 98 PHE A O 1
ATOM 755 N N . GLY A 1 99 ? -1.757 12.938 7.387 1 98.81 99 GLY A N 1
ATOM 756 C CA . GLY A 1 99 ? -2.139 11.727 6.672 1 98.81 99 GLY A CA 1
ATOM 757 C C . GLY A 1 99 ? -1.695 10.453 7.375 1 98.81 99 GLY A C 1
ATOM 758 O O . GLY A 1 99 ? -2.449 9.484 7.441 1 98.81 99 GLY A O 1
ATOM 759 N N . GLY A 1 100 ? -0.452 10.484 7.887 1 98.62 100 GLY A N 1
ATOM 760 C CA . GLY A 1 100 ? 0.029 9.367 8.68 1 98.62 100 GLY A CA 1
ATOM 761 C C . GLY A 1 100 ? -0.82 9.102 9.914 1 98.62 100 GLY A C 1
ATOM 762 O O . GLY A 1 100 ? -1.11 7.945 10.234 1 98.62 100 GLY A O 1
ATOM 763 N N . VAL A 1 101 ? -1.179 10.164 10.57 1 98.38 101 VAL A N 1
ATOM 764 C CA . VAL A 1 101 ? -2.01 10.031 11.758 1 98.38 101 VAL A CA 1
ATOM 765 C C . VAL A 1 101 ? -3.34 9.383 11.391 1 98.38 101 VAL A C 1
ATOM 767 O O . VAL A 1 101 ? -3.779 8.438 12.055 1 98.38 101 VAL A O 1
ATOM 770 N N . LEU A 1 102 ? -3.99 9.867 10.359 1 98.44 102 LEU A N 1
ATOM 771 C CA . LEU A 1 102 ? -5.25 9.289 9.906 1 98.44 102 LEU A CA 1
ATOM 772 C C . LEU A 1 102 ? -5.066 7.82 9.539 1 98.44 102 LEU A C 1
ATOM 774 O O . LEU A 1 102 ? -5.883 6.973 9.906 1 98.44 102 LEU A O 1
ATOM 778 N N . MET A 1 103 ? -3.947 7.539 8.922 1 98.56 103 MET A N 1
ATOM 779 C CA . MET A 1 103 ? -3.713 6.172 8.461 1 98.56 103 MET A CA 1
ATOM 780 C C . MET A 1 103 ? -3.443 5.242 9.641 1 98.56 103 MET A C 1
ATOM 782 O O . MET A 1 103 ? -3.723 4.047 9.57 1 98.56 103 MET A O 1
ATOM 786 N N . VAL A 1 104 ? -2.861 5.75 10.734 1 98.44 104 VAL A N 1
ATOM 787 C CA . VAL A 1 104 ? -2.688 4.93 11.93 1 98.44 104 VAL A CA 1
ATOM 788 C C . VAL A 1 104 ? -4.047 4.457 12.438 1 98.44 104 VAL A C 1
ATOM 790 O O . VAL A 1 104 ? -4.219 3.281 12.773 1 98.44 104 VAL A O 1
ATOM 793 N N . PHE A 1 105 ? -5.051 5.332 12.445 1 97.69 105 PHE A N 1
ATOM 794 C CA . PHE A 1 105 ? -6.391 4.953 12.883 1 97.69 105 PHE A CA 1
ATOM 795 C C . PHE A 1 105 ? -7.008 3.945 11.922 1 97.69 105 PHE A C 1
ATOM 797 O O . PHE A 1 105 ? -7.621 2.963 12.344 1 97.69 105 PHE A O 1
ATOM 804 N N . PHE A 1 106 ? -6.871 4.223 10.641 1 97.56 106 PHE A N 1
ATOM 805 C CA . PHE A 1 106 ? -7.422 3.305 9.648 1 97.56 106 PHE A CA 1
ATOM 806 C C . PHE A 1 106 ? -6.762 1.935 9.75 1 97.56 106 PHE A C 1
ATOM 808 O O . PHE A 1 106 ? -7.441 0.907 9.695 1 97.56 106 PHE A O 1
ATOM 815 N N . TYR A 1 107 ? -5.492 1.888 9.93 1 98.06 107 TYR A N 1
ATOM 816 C CA . TYR A 1 107 ? -4.773 0.623 10.031 1 98.06 107 TYR A CA 1
ATOM 817 C C . TYR A 1 107 ? -5.176 -0.135 11.289 1 98.06 107 TYR A C 1
ATOM 819 O O . TYR A 1 107 ? -5.512 -1.32 11.227 1 98.06 107 TYR A O 1
ATOM 827 N N . LEU A 1 108 ? -5.141 0.536 12.461 1 97.81 108 LEU A N 1
ATOM 828 C CA . LEU A 1 108 ? -5.48 -0.118 13.727 1 97.81 108 LEU A CA 1
ATOM 829 C C . LEU A 1 108 ? -6.953 -0.507 13.758 1 97.81 108 LEU A C 1
ATOM 831 O O . LEU A 1 108 ? -7.355 -1.371 14.539 1 97.81 108 LEU A O 1
ATOM 835 N N . GLY A 1 109 ? -7.789 0.163 12.938 1 96.88 109 GLY A N 1
ATOM 836 C CA . GLY A 1 109 ? -9.195 -0.173 12.82 1 96.88 109 GLY A CA 1
ATOM 837 C C . GLY A 1 109 ? -9.461 -1.346 11.891 1 96.88 109 GLY A C 1
ATOM 838 O O . GLY A 1 109 ? -10.555 -1.908 11.883 1 96.88 109 GLY A O 1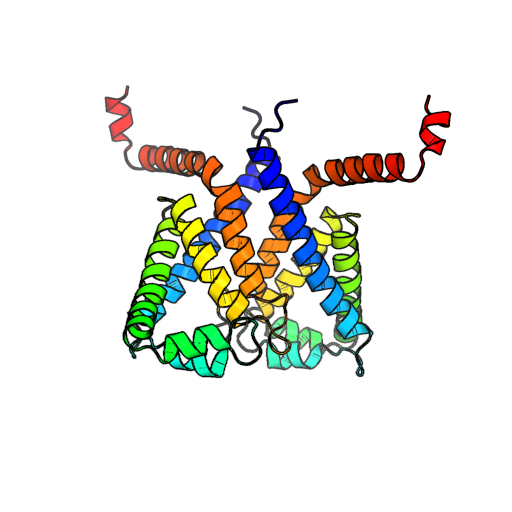
ATOM 839 N N . ASN A 1 110 ? -8.422 -1.659 11.125 1 94.88 110 ASN A N 1
ATOM 840 C CA . ASN A 1 110 ? -8.656 -2.693 10.125 1 94.88 110 ASN A CA 1
ATOM 841 C C . ASN A 1 110 ? -7.715 -3.877 10.305 1 94.88 110 ASN A C 1
ATOM 843 O O . ASN A 1 110 ? -7.863 -4.906 9.641 1 94.88 110 ASN A O 1
ATOM 847 N N . ALA A 1 111 ? -6.66 -3.746 11.164 1 91.19 111 ALA A N 1
ATOM 848 C CA . ALA A 1 111 ? -5.707 -4.828 11.391 1 91.19 111 ALA A CA 1
ATOM 849 C C . ALA A 1 111 ? -6.332 -5.949 12.211 1 91.19 111 ALA A C 1
ATOM 851 O O . ALA A 1 111 ? -6.676 -5.754 13.383 1 91.19 111 ALA A O 1
ATOM 852 N N . ASP A 1 112 ? -6.512 -7.02 11.625 1 86.62 112 ASP A N 1
ATOM 853 C CA . ASP A 1 112 ? -7.094 -8.18 12.289 1 86.62 112 ASP A CA 1
ATOM 854 C C . ASP A 1 112 ? -6.859 -9.453 11.469 1 86.62 112 ASP A C 1
ATOM 856 O O . ASP A 1 112 ? -6.113 -9.438 10.492 1 86.62 112 ASP A O 1
ATOM 860 N N . TRP A 1 113 ? -7.371 -10.508 11.977 1 76.69 113 TRP A N 1
ATOM 861 C CA . TRP A 1 113 ? -7.195 -11.797 11.312 1 76.69 113 TRP A CA 1
ATOM 862 C C . TRP A 1 113 ? -7.855 -11.797 9.938 1 76.69 113 TRP A C 1
ATOM 864 O O . TRP A 1 113 ? -7.312 -12.359 8.984 1 76.69 113 TRP A O 1
ATOM 874 N N . GLY A 1 114 ? -8.984 -11.172 9.797 1 74.94 114 GLY A N 1
ATOM 875 C CA . GLY A 1 114 ? -9.727 -11.133 8.547 1 74.94 114 GLY A CA 1
ATOM 876 C C . GLY A 1 114 ? -9.078 -10.258 7.496 1 74.94 114 GLY A C 1
ATOM 877 O O . GLY A 1 114 ? -9.016 -10.633 6.32 1 74.94 114 GLY A O 1
ATOM 878 N N . HIS A 1 115 ? -8.547 -9.234 7.875 1 78.69 115 HIS A N 1
ATOM 879 C CA . HIS A 1 115 ? -7.953 -8.281 6.945 1 78.69 115 HIS A CA 1
ATOM 880 C C . HIS A 1 115 ? -6.457 -8.531 6.773 1 78.69 115 HIS A C 1
ATOM 882 O O . HIS A 1 115 ? -5.883 -8.195 5.734 1 78.69 115 HIS A O 1
ATOM 888 N N . GLY A 1 116 ? -5.938 -9.148 7.836 1 87.56 116 GLY A N 1
ATOM 889 C CA . GLY A 1 116 ? -4.492 -9.305 7.863 1 87.56 116 GLY A CA 1
ATOM 890 C C . GLY A 1 116 ? -3.781 -8.164 8.555 1 87.56 116 GLY A C 1
ATOM 891 O O . GLY A 1 116 ? -4.258 -7.023 8.531 1 87.56 116 GLY A O 1
ATOM 892 N N . TYR A 1 117 ? -2.652 -8.469 9.133 1 91.88 117 TYR A N 1
ATOM 893 C CA . TYR A 1 117 ? -1.861 -7.441 9.805 1 91.88 117 TYR A CA 1
ATOM 894 C C . TYR A 1 117 ? -1.01 -6.668 8.805 1 91.88 117 TYR A C 1
ATOM 896 O O . TYR A 1 117 ? -0.658 -5.508 9.047 1 91.88 117 TYR A O 1
ATOM 904 N N . VAL A 1 118 ? -0.598 -7.324 7.75 1 95.25 118 VAL A N 1
ATOM 905 C CA . VAL A 1 118 ? 0.041 -6.648 6.625 1 95.25 118 VAL A CA 1
ATOM 906 C C . VAL A 1 118 ? -0.962 -6.48 5.484 1 95.25 118 VAL A C 1
ATOM 908 O O . VAL A 1 118 ? -1.172 -7.402 4.695 1 95.25 118 VAL A O 1
ATOM 911 N N . ASN A 1 119 ? -1.58 -5.293 5.477 1 95.06 119 ASN A N 1
ATOM 912 C CA . ASN A 1 119 ? -2.68 -5.039 4.551 1 95.06 119 ASN A CA 1
ATOM 913 C C . ASN A 1 119 ? -2.52 -3.697 3.846 1 95.06 119 ASN A C 1
ATOM 915 O O . ASN A 1 119 ? -1.505 -3.02 4.016 1 95.06 119 ASN A O 1
ATOM 919 N N . GLY A 1 120 ? -3.463 -3.383 3.025 1 95.38 120 GLY A N 1
ATOM 920 C CA . GLY A 1 120 ? -3.393 -2.172 2.223 1 95.38 120 GLY A CA 1
ATOM 921 C C . GLY A 1 120 ? -3.279 -0.91 3.059 1 95.38 120 GLY A C 1
ATOM 922 O O . GLY A 1 120 ? -2.635 0.058 2.645 1 95.38 120 GLY A O 1
ATOM 923 N N . ASP A 1 121 ? -3.939 -0.913 4.238 1 97 121 ASP A N 1
ATOM 924 C CA . ASP A 1 121 ? -3.855 0.248 5.121 1 97 121 ASP A CA 1
ATOM 925 C C . ASP A 1 121 ? -2.43 0.452 5.625 1 97 121 ASP A C 1
ATOM 927 O O . ASP A 1 121 ? -1.96 1.587 5.73 1 97 121 ASP A O 1
ATOM 931 N N . LEU A 1 122 ? -1.814 -0.651 5.938 1 98.06 122 LEU A N 1
ATOM 932 C CA . LEU A 1 122 ? -0.428 -0.555 6.379 1 98.06 122 LEU A CA 1
ATOM 933 C C . LEU A 1 122 ? 0.467 -0.037 5.258 1 98.06 122 LEU A C 1
ATOM 935 O O . LEU A 1 122 ? 1.35 0.791 5.496 1 98.06 122 LEU A O 1
ATOM 939 N N . PHE A 1 123 ? 0.245 -0.521 4.066 1 98.44 123 PHE A N 1
ATOM 940 C CA . PHE A 1 123 ? 1.002 -0.028 2.922 1 98.44 123 PHE A CA 1
ATOM 941 C C . PHE A 1 123 ? 0.796 1.472 2.742 1 98.44 123 PHE A C 1
ATOM 943 O O . PHE A 1 123 ? 1.756 2.213 2.52 1 98.44 123 PHE A O 1
ATOM 950 N N . GLY A 1 124 ? -0.436 1.855 2.832 1 98.44 124 GLY A N 1
ATOM 951 C CA . GLY A 1 124 ? -0.725 3.277 2.744 1 98.44 124 GLY A CA 1
ATOM 952 C C . GLY A 1 124 ? -0.016 4.098 3.807 1 98.44 124 GLY A C 1
ATOM 953 O O . GLY A 1 124 ? 0.499 5.18 3.52 1 98.44 124 GLY A O 1
ATOM 954 N N . LEU A 1 125 ? -0.032 3.568 5.02 1 98.75 125 LEU A N 1
ATOM 955 C CA . LEU A 1 125 ? 0.674 4.238 6.105 1 98.75 125 LEU A CA 1
ATOM 956 C C . LEU A 1 125 ? 2.156 4.391 5.777 1 98.75 125 LEU A C 1
ATOM 958 O O . LEU A 1 125 ? 2.736 5.457 5.996 1 98.75 125 LEU A O 1
ATOM 962 N N . MET A 1 126 ? 2.717 3.359 5.246 1 98.56 126 MET A N 1
ATOM 963 C CA . MET A 1 126 ? 4.133 3.404 4.895 1 98.56 126 MET A CA 1
ATOM 964 C C . MET A 1 126 ? 4.395 4.465 3.828 1 98.56 126 MET A C 1
ATOM 966 O O . MET A 1 126 ? 5.43 5.133 3.855 1 98.56 126 MET A O 1
ATOM 970 N N . LEU A 1 127 ? 3.494 4.582 2.877 1 98.62 127 LEU A N 1
ATOM 971 C CA . LEU A 1 127 ? 3.676 5.598 1.847 1 98.62 127 LEU A CA 1
ATOM 972 C C . LEU A 1 127 ? 3.693 6.996 2.459 1 98.62 127 LEU A C 1
ATOM 974 O O . LEU A 1 127 ? 4.508 7.836 2.072 1 98.62 127 LEU A O 1
ATOM 978 N N . PHE A 1 128 ? 2.82 7.254 3.428 1 98.69 128 PHE A N 1
ATOM 979 C CA . PHE A 1 128 ? 2.818 8.547 4.098 1 98.69 128 PHE A CA 1
ATOM 980 C C . PHE A 1 128 ? 4.109 8.758 4.875 1 98.69 128 PHE A C 1
ATOM 982 O O . PHE A 1 128 ? 4.652 9.867 4.898 1 98.69 128 PHE A O 1
ATOM 989 N N . VAL A 1 129 ? 4.57 7.734 5.547 1 98.19 129 VAL A N 1
ATOM 990 C CA . VAL A 1 129 ? 5.82 7.82 6.297 1 98.19 129 VAL A CA 1
ATOM 991 C C . VAL A 1 129 ? 6.969 8.148 5.348 1 98.19 129 VAL A C 1
ATOM 993 O O . VAL A 1 129 ? 7.797 9.016 5.645 1 98.19 129 VAL A O 1
ATOM 996 N N . ILE A 1 130 ? 7.012 7.504 4.227 1 96.75 130 ILE A N 1
ATOM 997 C CA . ILE A 1 130 ? 8.07 7.703 3.24 1 96.75 130 ILE A CA 1
ATOM 998 C C . ILE A 1 130 ? 8 9.133 2.697 1 96.75 130 ILE A C 1
ATOM 1000 O O . ILE A 1 130 ? 9.023 9.812 2.602 1 96.75 130 ILE A O 1
ATOM 1004 N N . VAL A 1 131 ? 6.836 9.602 2.398 1 96.81 131 VAL A N 1
ATOM 1005 C CA . VAL A 1 131 ? 6.676 10.969 1.901 1 96.81 131 VAL A CA 1
ATOM 1006 C C . VAL A 1 131 ? 7.141 11.961 2.963 1 96.81 131 VAL A C 1
ATOM 1008 O O . VAL A 1 131 ? 7.859 12.914 2.656 1 96.81 131 VAL A O 1
ATOM 1011 N N . GLY A 1 132 ? 6.77 11.727 4.172 1 95.62 132 GLY A N 1
ATOM 1012 C CA . GLY A 1 132 ? 7.082 12.648 5.25 1 95.62 132 GLY A CA 1
ATOM 1013 C C . GLY A 1 132 ? 8.555 12.68 5.609 1 95.62 132 GLY A C 1
ATOM 1014 O O . GLY A 1 132 ? 9.07 13.703 6.059 1 95.62 132 GLY A O 1
ATOM 1015 N N . THR A 1 133 ? 9.258 11.633 5.359 1 92.56 133 THR A N 1
ATOM 1016 C CA . THR A 1 133 ? 10.633 11.523 5.84 1 92.56 133 THR A CA 1
ATOM 1017 C C . THR A 1 133 ? 11.617 11.719 4.691 1 92.56 133 THR A C 1
ATOM 1019 O O . THR A 1 133 ? 12.727 12.219 4.898 1 92.56 133 THR A O 1
ATOM 1022 N N . LEU A 1 134 ? 11.211 11.273 3.502 1 85.38 134 LEU A N 1
ATOM 1023 C CA . LEU A 1 134 ? 12.188 11.234 2.416 1 85.38 134 LEU A CA 1
ATOM 1024 C C . LEU A 1 134 ? 11.836 12.25 1.338 1 85.38 134 LEU A C 1
ATOM 1026 O O . LEU A 1 134 ? 12.711 12.695 0.587 1 85.38 134 LEU A O 1
ATOM 1030 N N . ALA A 1 135 ? 10.641 12.508 1.117 1 70.38 135 ALA A N 1
ATOM 1031 C CA . ALA A 1 135 ? 10.234 13.328 -0.021 1 70.38 135 ALA A CA 1
ATOM 1032 C C . ALA A 1 135 ? 10.141 14.805 0.37 1 70.38 135 ALA A C 1
ATOM 1034 O O . ALA A 1 135 ? 10.156 15.68 -0.494 1 70.38 135 ALA A O 1
ATOM 1035 N N . ALA A 1 136 ? 9.867 15.133 1.695 1 59.94 136 ALA A N 1
ATOM 1036 C CA . ALA A 1 136 ? 9.641 16.516 2.096 1 59.94 136 ALA A CA 1
ATOM 1037 C C . ALA A 1 136 ? 10.883 17.375 1.868 1 59.94 136 ALA A C 1
ATOM 1039 O O . ALA A 1 136 ? 10.789 18.562 1.606 1 59.94 136 ALA A O 1
ATOM 1040 N N . GLY A 1 137 ? 12 16.875 2.146 1 54.03 137 GLY A N 1
ATOM 1041 C CA . GLY A 1 137 ? 13.148 17.766 2.023 1 54.03 137 GLY A CA 1
ATOM 1042 C C . GLY A 1 137 ? 13.555 18.031 0.585 1 54.03 137 GLY A C 1
ATOM 1043 O O . GLY A 1 137 ? 14.008 19.125 0.248 1 54.03 137 GLY A O 1
ATOM 1044 N N . ARG A 1 138 ? 13.703 16.984 -0.193 1 50.34 138 ARG A N 1
ATOM 1045 C CA . ARG A 1 138 ? 14.359 17.094 -1.49 1 50.34 138 ARG A CA 1
ATOM 1046 C C . ARG A 1 138 ? 13.469 17.797 -2.506 1 50.34 138 ARG A C 1
ATOM 1048 O O . ARG A 1 138 ? 13.961 18.422 -3.443 1 50.34 138 ARG A O 1
ATOM 1055 N N . ILE A 1 139 ? 12.164 17.516 -2.393 1 46.84 139 ILE A N 1
ATOM 1056 C CA . ILE A 1 139 ? 11.305 17.922 -3.502 1 46.84 139 ILE A CA 1
ATOM 1057 C C . ILE A 1 139 ? 11.07 19.422 -3.461 1 46.84 139 ILE A C 1
ATOM 1059 O O . ILE A 1 139 ? 10.664 20.031 -4.457 1 46.84 139 ILE A O 1
ATOM 1063 N N . LEU A 1 140 ? 11.234 19.984 -2.404 1 44.16 140 LEU A N 1
ATOM 1064 C CA . LEU A 1 140 ? 11.172 21.438 -2.5 1 44.16 140 LEU A CA 1
ATOM 1065 C C . LEU A 1 140 ? 12.117 21.953 -3.586 1 44.16 140 LEU A C 1
ATOM 1067 O O . LEU A 1 140 ? 11.844 22.969 -4.227 1 44.16 140 LEU A O 1
ATOM 1071 N N . GLY A 1 141 ? 13.156 21.203 -3.771 1 41.16 141 GLY A N 1
ATOM 1072 C CA . GLY A 1 141 ? 14.055 21.688 -4.805 1 41.16 141 GLY A CA 1
ATOM 1073 C C . GLY A 1 141 ? 13.531 21.453 -6.211 1 41.16 141 GLY A C 1
ATOM 1074 O O . GLY A 1 141 ? 13.719 22.297 -7.094 1 41.16 141 GLY A O 1
ATOM 1075 N N . LEU A 1 142 ? 12.953 20.344 -6.414 1 42.47 142 LEU A N 1
ATOM 1076 C CA . LEU A 1 142 ? 12.469 20.078 -7.766 1 42.47 142 LEU A CA 1
ATOM 1077 C C . LEU A 1 142 ? 11.234 20.922 -8.07 1 42.47 142 LEU A C 1
ATOM 1079 O O . LEU A 1 142 ? 11.039 21.359 -9.211 1 42.47 142 LEU A O 1
ATOM 1083 N N . ASP A 1 143 ? 10.258 21.047 -7.168 1 44 143 ASP A N 1
ATOM 1084 C CA . ASP A 1 143 ? 9.195 22.016 -7.387 1 44 143 ASP A CA 1
ATOM 1085 C C . ASP A 1 143 ? 9.766 23.406 -7.668 1 44 143 ASP A C 1
ATOM 1087 O O . ASP A 1 143 ? 9.258 24.141 -8.523 1 44 143 ASP A O 1
ATOM 1091 N N . ALA A 1 144 ? 10.719 23.734 -6.93 1 42.59 144 ALA A N 1
ATOM 1092 C CA . ALA A 1 144 ? 11.406 25 -7.211 1 42.59 144 ALA A CA 1
ATOM 1093 C C . ALA A 1 144 ? 12.07 24.969 -8.586 1 42.59 144 ALA A C 1
ATOM 1095 O O . ALA A 1 144 ? 12.055 25.953 -9.312 1 42.59 144 ALA A O 1
ATOM 1096 N N . ILE A 1 145 ? 12.57 23.797 -8.938 1 41 145 ILE A N 1
ATOM 1097 C CA . ILE A 1 145 ? 13.219 23.688 -10.242 1 41 145 ILE A CA 1
ATOM 1098 C C . ILE A 1 145 ? 12.164 23.641 -11.344 1 41 145 ILE A C 1
ATOM 1100 O O . ILE A 1 145 ? 12.305 24.281 -12.383 1 41 145 ILE A O 1
ATOM 1104 N N . ILE A 1 146 ? 11.07 22.875 -11.156 1 42.94 146 ILE A N 1
ATOM 1105 C CA . ILE A 1 146 ? 10 22.828 -12.148 1 42.94 146 ILE A CA 1
ATOM 1106 C C . ILE A 1 146 ? 9.289 24.188 -12.203 1 42.94 146 ILE A C 1
ATOM 1108 O O . ILE A 1 146 ? 8.945 24.656 -13.281 1 42.94 146 ILE A O 1
ATOM 1112 N N . GLU A 1 147 ? 9.031 24.734 -11.07 1 41.78 147 GLU A N 1
ATOM 1113 C CA . GLU A 1 147 ? 8.492 26.094 -11.055 1 41.78 147 GLU A CA 1
ATOM 1114 C C . GLU A 1 147 ? 9.453 27.078 -11.719 1 41.78 147 GLU A C 1
ATOM 1116 O O . GLU A 1 147 ? 9.031 27.984 -12.438 1 41.78 147 GLU A O 1
ATOM 1121 N N . THR A 1 148 ? 10.672 26.875 -11.438 1 40.56 148 THR A N 1
ATOM 1122 C CA . THR A 1 148 ? 11.633 27.734 -12.133 1 40.56 148 THR A CA 1
ATOM 1123 C C . THR A 1 148 ? 11.672 27.406 -13.617 1 40.56 148 THR A C 1
ATOM 1125 O O . THR A 1 148 ? 11.766 28.297 -14.461 1 40.56 148 THR A O 1
ATOM 1128 N N . LEU A 1 149 ? 11.57 26.094 -13.898 1 40.16 149 LEU A N 1
ATOM 1129 C CA . LEU A 1 149 ? 11.602 25.734 -15.32 1 40.16 149 LEU A CA 1
ATOM 1130 C C . LEU A 1 149 ? 10.289 26.094 -16 1 40.16 149 LEU A C 1
ATOM 1132 O O . LEU A 1 149 ? 10.281 26.562 -17.141 1 40.16 149 LEU A O 1
ATOM 1136 N N . ALA A 1 150 ? 9.148 25.766 -15.43 1 41.22 150 ALA A N 1
ATOM 1137 C CA . ALA A 1 150 ? 7.855 26.109 -16.016 1 41.22 150 ALA A CA 1
ATOM 1138 C C . ALA A 1 150 ? 7.609 27.609 -15.984 1 41.22 150 ALA A C 1
ATOM 1140 O O . ALA A 1 150 ? 7.02 28.172 -16.906 1 41.22 150 ALA A O 1
ATOM 1141 N N . PHE A 1 151 ? 7.875 28.25 -14.82 1 38.41 151 PHE A N 1
ATOM 1142 C CA . PHE A 1 151 ? 7.762 29.703 -14.727 1 38.41 151 PHE A CA 1
ATOM 1143 C C . PHE A 1 151 ? 8.703 30.391 -15.703 1 38.41 151 PHE A C 1
ATOM 1145 O O . PHE A 1 151 ? 8.359 31.406 -16.297 1 38.41 151 PHE A O 1
ATOM 1152 N N . VAL A 1 152 ? 9.828 29.844 -15.906 1 39.5 152 VAL A N 1
ATOM 1153 C CA . VAL A 1 152 ? 10.727 30.422 -16.906 1 39.5 152 VAL A CA 1
ATOM 1154 C C . VAL A 1 152 ? 10.195 30.125 -18.312 1 39.5 152 VAL A C 1
ATOM 1156 O O . VAL A 1 152 ? 10.312 30.953 -19.203 1 39.5 152 VAL A O 1
ATOM 1159 N N . ARG A 1 153 ? 9.688 28.953 -18.484 1 43.25 153 ARG A N 1
ATOM 1160 C CA . ARG A 1 153 ? 9.211 28.672 -19.828 1 43.25 153 ARG A CA 1
ATOM 1161 C C . ARG A 1 153 ? 7.949 29.484 -20.141 1 43.25 153 ARG A C 1
ATOM 1163 O O . ARG A 1 153 ? 7.719 29.875 -21.281 1 43.25 153 ARG A O 1
ATOM 1170 N N . GLN A 1 154 ? 6.996 29.609 -19.188 1 42.16 154 GLN A N 1
ATOM 1171 C CA . GLN A 1 154 ? 5.723 30.25 -19.5 1 42.16 154 GLN A CA 1
ATOM 1172 C C . GLN A 1 154 ? 5.816 31.766 -19.328 1 42.16 154 GLN A C 1
ATOM 1174 O O . GLN A 1 154 ? 4.945 32.5 -19.797 1 42.16 154 GLN A O 1
ATOM 1179 N N . ARG A 1 155 ? 6.68 32.281 -18.5 1 39.5 155 ARG A N 1
ATOM 1180 C CA . ARG A 1 155 ? 6.793 33.719 -18.484 1 39.5 155 ARG A CA 1
ATOM 1181 C C . ARG A 1 155 ? 8.164 34.188 -18.969 1 39.5 155 ARG A C 1
ATOM 1183 O O . ARG A 1 155 ? 9.078 34.375 -18.172 1 39.5 155 ARG A O 1
ATOM 1190 N N . PRO A 1 156 ? 8.422 34 -20.266 1 43.62 156 PRO A N 1
ATOM 1191 C CA . PRO A 1 156 ? 9.648 34.5 -20.906 1 43.62 156 PRO A CA 1
ATOM 1192 C C . PRO A 1 156 ? 9.961 35.938 -20.547 1 43.62 156 PRO A C 1
ATOM 1194 O O . PRO A 1 156 ? 11.094 36.406 -20.734 1 43.62 156 PRO A O 1
ATOM 1197 N N . VAL A 1 157 ? 8.828 36.688 -20.094 1 42.28 157 VAL A N 1
ATOM 1198 C CA . VAL A 1 157 ? 9.016 38.125 -19.906 1 42.28 157 VAL A CA 1
ATOM 1199 C C . VAL A 1 157 ? 9.93 38.375 -18.703 1 42.28 157 VAL A C 1
ATOM 1201 O O . VAL A 1 157 ? 10.68 39.344 -18.672 1 42.28 157 VAL A O 1
ATOM 1204 N N . LEU A 1 158 ? 9.875 37.469 -17.703 1 40.34 158 LEU A N 1
ATOM 1205 C CA . LEU A 1 158 ? 10.688 37.781 -16.531 1 40.34 158 LEU A CA 1
ATOM 1206 C C . LEU A 1 158 ? 12.172 37.656 -16.859 1 40.34 158 LEU A C 1
ATOM 1208 O O . LEU A 1 158 ? 13.023 38 -16.016 1 40.34 158 LEU A O 1
ATOM 1212 N N . LYS A 1 159 ? 12.617 37 -17.797 1 43.09 159 LYS A N 1
ATOM 1213 C CA . LYS A 1 159 ? 14.008 37.062 -18.25 1 43.09 159 LYS A CA 1
ATOM 1214 C C . LYS A 1 159 ? 14.414 38.531 -18.516 1 43.09 159 LYS A C 1
ATOM 1216 O O . LYS A 1 159 ? 15.578 38.875 -18.344 1 43.09 159 LYS A O 1
ATOM 1221 N N . TYR A 1 160 ? 13.406 39.219 -19 1 41.78 160 TYR A N 1
ATOM 1222 C CA . TYR A 1 160 ? 13.789 40.594 -19.328 1 41.78 160 TYR A CA 1
ATOM 1223 C C . TYR A 1 160 ? 14.07 41.375 -18.062 1 41.78 160 TYR A C 1
ATOM 1225 O O . TYR A 1 160 ? 14.914 42.281 -18.078 1 41.78 160 TYR A O 1
ATOM 1233 N N . LEU A 1 161 ? 13.258 41.125 -17 1 36.25 161 LEU A N 1
ATOM 1234 C CA . LEU A 1 161 ? 13.484 42.031 -15.875 1 36.25 161 LEU A CA 1
ATOM 1235 C C . LEU A 1 161 ? 14.703 41.594 -15.062 1 36.25 161 LEU A C 1
ATOM 1237 O O . LEU A 1 161 ? 15.414 42.438 -14.523 1 36.25 161 LEU A O 1
ATOM 1241 N N . LEU A 1 162 ? 14.875 40.25 -14.969 1 38.75 162 LEU A N 1
ATOM 1242 C CA . LEU A 1 162 ? 15.984 39.906 -14.078 1 38.75 162 LEU A CA 1
ATOM 1243 C C . LEU A 1 162 ? 17.312 40 -14.812 1 38.75 162 LEU A C 1
ATOM 1245 O O . LEU A 1 162 ? 18.375 39.906 -14.195 1 38.75 162 LEU A O 1
ATOM 1249 N N . GLY A 1 163 ? 17.266 40.094 -16.094 1 33.62 163 GLY A N 1
ATOM 1250 C CA . GLY A 1 163 ? 18.5 40.531 -16.719 1 33.62 163 GLY A CA 1
ATOM 1251 C C . GLY A 1 163 ? 18.594 42.031 -16.906 1 33.62 163 GLY A C 1
ATOM 1252 O O . GLY A 1 163 ? 17.578 42.719 -16.922 1 33.62 163 GLY A O 1
ATOM 1253 N N . MET B 1 1 ? 31.688 11.234 14.195 1 26.8 1 MET B N 1
ATOM 1254 C CA . MET B 1 1 ? 30.938 10.961 12.977 1 26.8 1 MET B CA 1
ATOM 1255 C C . MET B 1 1 ? 29.516 11.492 13.094 1 26.8 1 MET B C 1
ATOM 1257 O O . MET B 1 1 ? 28.797 11.156 14.031 1 26.8 1 MET B O 1
ATOM 1261 N N . ASP B 1 2 ? 29.172 12.727 12.828 1 31.98 2 ASP B N 1
ATOM 1262 C CA . ASP B 1 2 ? 27.891 13.422 12.891 1 31.98 2 ASP B CA 1
ATOM 1263 C C . ASP B 1 2 ? 26.766 12.562 12.297 1 31.98 2 ASP B C 1
ATOM 1265 O O . ASP B 1 2 ? 26.766 12.281 11.102 1 31.98 2 ASP B O 1
ATOM 1269 N N . PHE B 1 3 ? 26.406 11.57 13.062 1 38.78 3 PHE B N 1
ATOM 1270 C CA . PHE B 1 3 ? 25.219 10.789 12.766 1 38.78 3 PHE B CA 1
ATOM 1271 C C . PHE B 1 3 ? 24.078 11.688 12.305 1 38.78 3 PHE B C 1
ATOM 1273 O O . PHE B 1 3 ? 23.562 12.484 13.086 1 38.78 3 PHE B O 1
ATOM 1280 N N . ASP B 1 4 ? 24.125 12.219 11.078 1 45.72 4 ASP B N 1
ATOM 1281 C CA . ASP B 1 4 ? 23.078 13.078 10.555 1 45.72 4 ASP B CA 1
ATOM 1282 C C . ASP B 1 4 ? 21.703 12.422 10.68 1 45.72 4 ASP B C 1
ATOM 1284 O O . ASP B 1 4 ? 21.484 11.336 10.141 1 45.72 4 ASP B O 1
ATOM 1288 N N . TYR B 1 5 ? 21.094 12.688 11.875 1 45.06 5 TYR B N 1
ATOM 1289 C CA . TYR B 1 5 ? 19.734 12.266 12.242 1 45.06 5 TYR B CA 1
ATOM 1290 C C . TYR B 1 5 ? 18.906 11.953 11 1 45.06 5 TYR B C 1
ATOM 1292 O O . TYR B 1 5 ? 18.141 10.992 10.984 1 45.06 5 TYR B O 1
ATOM 1300 N N . SER B 1 6 ? 19.125 12.766 9.969 1 56.94 6 SER B N 1
ATOM 1301 C CA . SER B 1 6 ? 18.375 12.594 8.734 1 56.94 6 SER B CA 1
ATOM 1302 C C . SER B 1 6 ? 18.75 11.297 8.023 1 56.94 6 SER B C 1
ATOM 1304 O O . SER B 1 6 ? 17.891 10.609 7.473 1 56.94 6 SER B O 1
ATOM 1306 N N . GLN B 1 7 ? 20.031 10.969 8.266 1 61.72 7 GLN B N 1
ATOM 1307 C CA . GLN B 1 7 ? 20.5 9.734 7.66 1 61.72 7 GLN B CA 1
ATOM 1308 C C . GLN B 1 7 ? 19.969 8.516 8.414 1 61.72 7 GLN B C 1
ATOM 1310 O O . GLN B 1 7 ? 19.641 7.492 7.809 1 61.72 7 GLN B O 1
ATOM 1315 N N . GLY B 1 8 ? 19.781 8.875 9.766 1 75.75 8 GLY B N 1
ATOM 1316 C CA . GLY B 1 8 ? 19.297 7.793 10.609 1 75.75 8 GLY B CA 1
ATOM 1317 C C . GLY B 1 8 ? 17.844 7.426 10.344 1 75.75 8 GLY B C 1
ATOM 1318 O O . GLY B 1 8 ? 17.531 6.25 10.148 1 75.75 8 GLY B O 1
ATOM 1319 N N . VAL B 1 9 ? 16.984 8.438 10.195 1 84.56 9 VAL B N 1
ATOM 1320 C CA . VAL B 1 9 ? 15.562 8.18 10.016 1 84.56 9 VAL B CA 1
ATOM 1321 C C . VAL B 1 9 ? 15.32 7.535 8.656 1 84.56 9 VAL B C 1
ATOM 1323 O O . VAL B 1 9 ? 14.516 6.609 8.531 1 84.56 9 VAL B O 1
ATOM 1326 N N . THR B 1 10 ? 15.992 8.039 7.66 1 85.62 10 THR B N 1
ATOM 1327 C CA . THR B 1 10 ? 15.867 7.473 6.324 1 85.62 10 THR B CA 1
ATOM 1328 C C . THR B 1 10 ? 16.234 5.992 6.324 1 85.62 10 THR B C 1
ATOM 1330 O O . THR B 1 10 ? 15.523 5.168 5.75 1 85.62 10 THR B O 1
ATOM 1333 N N . GLY B 1 11 ? 17.328 5.699 7.012 1 87.75 11 GLY B N 1
ATOM 1334 C CA . GLY B 1 11 ? 17.75 4.309 7.102 1 87.75 11 GLY B CA 1
ATOM 1335 C C . GLY B 1 11 ? 16.719 3.422 7.77 1 87.75 11 GLY B C 1
ATOM 1336 O O . GLY B 1 11 ? 16.406 2.334 7.277 1 87.75 11 GLY B O 1
ATOM 1337 N N . TYR B 1 12 ? 16.172 3.914 8.836 1 92.5 12 TYR B N 1
ATOM 1338 C CA . TYR B 1 12 ? 15.188 3.135 9.586 1 92.5 12 TYR B CA 1
ATOM 1339 C C . TYR B 1 12 ? 13.914 2.928 8.773 1 92.5 12 TYR B C 1
ATOM 1341 O O . TYR B 1 12 ? 13.336 1.839 8.781 1 92.5 12 TYR B O 1
ATOM 1349 N N . VAL B 1 13 ? 13.508 3.93 8.047 1 94.81 13 VAL B N 1
ATOM 1350 C CA . VAL B 1 13 ? 12.281 3.85 7.258 1 94.81 13 VAL B CA 1
ATOM 1351 C C . VAL B 1 13 ? 12.469 2.865 6.105 1 94.81 13 VAL B C 1
ATOM 1353 O O . VAL B 1 13 ? 11.578 2.066 5.812 1 94.81 13 VAL B O 1
ATOM 1356 N N . LEU B 1 14 ? 13.586 2.902 5.512 1 94.31 14 LEU B N 1
ATOM 1357 C CA . LEU B 1 14 ? 13.828 2.018 4.379 1 94.31 14 LEU B CA 1
ATOM 1358 C C . LEU B 1 14 ? 13.969 0.57 4.84 1 94.31 14 LEU B C 1
ATOM 1360 O O . LEU B 1 14 ? 13.516 -0.349 4.148 1 94.31 14 LEU B O 1
ATOM 1364 N N . VAL B 1 15 ? 14.609 0.352 6.023 1 94.31 15 VAL B N 1
ATOM 1365 C CA . VAL B 1 15 ? 14.703 -0.996 6.574 1 94.31 15 VAL B CA 1
ATOM 1366 C C . VAL B 1 15 ? 13.305 -1.51 6.922 1 94.31 15 VAL B C 1
ATOM 1368 O O . VAL B 1 15 ? 12.969 -2.662 6.633 1 94.31 15 VAL B O 1
ATOM 1371 N N . LEU B 1 16 ? 12.516 -0.657 7.496 1 96.5 16 LEU B N 1
ATOM 1372 C CA . LEU B 1 16 ? 11.148 -1.043 7.836 1 96.5 16 LEU B CA 1
ATOM 1373 C C . LEU B 1 16 ? 10.352 -1.39 6.582 1 96.5 16 LEU B C 1
ATOM 1375 O O . LEU B 1 16 ? 9.586 -2.355 6.578 1 96.5 16 LEU B O 1
ATOM 1379 N N . THR B 1 17 ? 10.508 -0.591 5.551 1 97.5 17 THR B N 1
ATOM 1380 C CA . THR B 1 17 ? 9.828 -0.853 4.285 1 97.5 17 THR B CA 1
ATOM 1381 C C . THR B 1 17 ? 10.234 -2.217 3.729 1 97.5 17 THR B C 1
ATOM 1383 O O . THR B 1 17 ? 9.383 -2.994 3.297 1 97.5 17 THR B O 1
ATOM 1386 N N . ARG B 1 18 ? 11.508 -2.5 3.768 1 97.19 18 ARG B N 1
ATOM 1387 C CA . ARG B 1 18 ? 12.016 -3.779 3.283 1 97.19 18 ARG B CA 1
ATOM 1388 C C . ARG B 1 18 ? 11.438 -4.938 4.09 1 97.19 18 ARG B C 1
ATOM 1390 O O . ARG B 1 18 ? 10.977 -5.93 3.52 1 97.19 18 ARG B O 1
ATOM 1397 N N . LEU B 1 19 ? 11.422 -4.777 5.375 1 97.94 19 LEU B N 1
ATOM 1398 C CA . LEU B 1 19 ? 11 -5.855 6.266 1 97.94 19 LEU B CA 1
ATOM 1399 C C . LEU B 1 19 ? 9.5 -6.105 6.141 1 97.94 19 LEU B C 1
ATOM 1401 O O . LEU B 1 19 ? 9.062 -7.254 6.125 1 97.94 19 LEU B O 1
ATOM 1405 N N . ILE B 1 20 ? 8.719 -5.082 6.039 1 98.12 20 ILE B N 1
ATOM 1406 C CA . ILE B 1 20 ? 7.277 -5.223 5.879 1 98.12 20 ILE B CA 1
ATOM 1407 C C . ILE B 1 20 ? 6.965 -5.891 4.543 1 98.12 20 ILE B C 1
ATOM 1409 O O . ILE B 1 20 ? 6.168 -6.828 4.477 1 98.12 20 ILE B O 1
ATOM 1413 N N . THR B 1 21 ? 7.602 -5.422 3.508 1 98.5 21 THR B N 1
ATOM 1414 C CA . THR B 1 21 ? 7.383 -5.973 2.176 1 98.5 21 THR B CA 1
ATOM 1415 C C . THR B 1 21 ? 7.812 -7.438 2.117 1 98.5 21 THR B C 1
ATOM 1417 O O . THR B 1 21 ? 7.105 -8.273 1.551 1 98.5 21 THR B O 1
ATOM 1420 N N . GLY B 1 22 ? 8.961 -7.703 2.732 1 98.44 22 GLY B N 1
ATOM 1421 C CA . GLY B 1 22 ? 9.445 -9.07 2.777 1 98.44 22 GLY B CA 1
ATOM 1422 C C . GLY B 1 22 ? 8.523 -10 3.549 1 98.44 22 GLY B C 1
ATOM 1423 O O . GLY B 1 22 ? 8.242 -11.117 3.102 1 98.44 22 GLY B O 1
ATOM 1424 N N . TYR B 1 23 ? 8.117 -9.57 4.684 1 98.31 23 TYR B N 1
ATOM 1425 C CA . TYR B 1 23 ? 7.207 -10.383 5.484 1 98.31 23 TYR B CA 1
ATOM 1426 C C . TYR B 1 23 ? 5.91 -10.648 4.734 1 98.31 23 TYR B C 1
ATOM 1428 O O . TYR B 1 23 ? 5.387 -11.766 4.762 1 98.31 23 TYR B O 1
ATOM 1436 N N . TRP B 1 24 ? 5.438 -9.633 4.086 1 98.31 24 TRP B N 1
ATOM 1437 C CA . TRP B 1 24 ? 4.215 -9.742 3.297 1 98.31 24 TRP B CA 1
ATOM 1438 C C . TRP B 1 24 ? 4.332 -10.859 2.266 1 98.31 24 TRP B C 1
ATOM 1440 O O . TRP B 1 24 ? 3.492 -11.758 2.219 1 98.31 24 TRP B O 1
ATOM 1450 N N . PHE B 1 25 ? 5.371 -10.812 1.525 1 98.75 25 PHE B N 1
ATOM 1451 C CA . PHE B 1 25 ? 5.516 -11.789 0.452 1 98.75 25 PHE B CA 1
ATOM 1452 C C . PHE B 1 25 ? 5.836 -13.172 1.015 1 98.75 25 PHE B C 1
ATOM 1454 O O . PHE B 1 25 ? 5.344 -14.18 0.507 1 98.75 25 PHE B O 1
ATOM 1461 N N . LEU B 1 26 ? 6.676 -13.227 2.023 1 98.5 26 LEU B N 1
ATOM 1462 C CA . LEU B 1 26 ? 6.988 -14.523 2.609 1 98.5 26 LEU B CA 1
ATOM 1463 C C . LEU B 1 26 ? 5.727 -15.203 3.133 1 98.5 26 LEU B C 1
ATOM 1465 O O . LEU B 1 26 ? 5.5 -16.391 2.879 1 98.5 26 LEU B O 1
ATOM 1469 N N . ASN B 1 27 ? 4.961 -14.461 3.846 1 97.38 27 ASN B N 1
ATOM 1470 C CA . ASN B 1 27 ? 3.717 -15 4.379 1 97.38 27 ASN B CA 1
ATOM 1471 C C . ASN B 1 27 ? 2.783 -15.461 3.262 1 97.38 27 ASN B C 1
ATOM 1473 O O . ASN B 1 27 ? 2.15 -16.516 3.371 1 97.38 27 ASN B O 1
ATOM 1477 N N . ALA B 1 28 ? 2.639 -14.672 2.213 1 97.38 28 ALA B N 1
ATOM 1478 C CA . ALA B 1 28 ? 1.805 -15.047 1.072 1 97.38 28 ALA B CA 1
ATOM 1479 C C . ALA B 1 28 ? 2.301 -16.344 0.43 1 97.38 28 ALA B C 1
ATOM 1481 O O . ALA B 1 28 ? 1.506 -17.234 0.116 1 97.38 28 ALA B O 1
ATOM 1482 N N . GLY B 1 29 ? 3.645 -16.422 0.253 1 98.31 29 GLY B N 1
ATOM 1483 C CA . GLY B 1 29 ? 4.219 -17.625 -0.323 1 98.31 29 GLY B CA 1
ATOM 1484 C C . GLY B 1 29 ? 4.027 -18.844 0.548 1 98.31 29 GLY B C 1
ATOM 1485 O O . GLY B 1 29 ? 3.604 -19.891 0.064 1 98.31 29 GLY B O 1
ATOM 1486 N N . VAL B 1 30 ? 4.34 -18.719 1.854 1 97.75 30 VAL B N 1
ATOM 1487 C CA . VAL B 1 30 ? 4.234 -19.844 2.791 1 97.75 30 VAL B CA 1
ATOM 1488 C C . VAL B 1 30 ? 2.783 -20.297 2.881 1 97.75 30 VAL B C 1
ATOM 1490 O O . VAL B 1 30 ? 2.506 -21.5 2.863 1 97.75 30 VAL B O 1
ATOM 1493 N N . SER B 1 31 ? 1.841 -19.391 2.938 1 96.19 31 SER B N 1
ATOM 1494 C CA . SER B 1 31 ? 0.428 -19.734 3.057 1 96.19 31 SER B CA 1
ATOM 1495 C C . SER B 1 31 ? -0.06 -20.5 1.827 1 96.19 31 SER B C 1
ATOM 1497 O O . SER B 1 31 ? -0.892 -21.406 1.938 1 96.19 31 SER B O 1
ATOM 1499 N N . LYS B 1 32 ? 0.475 -20.156 0.674 1 97.25 32 LYS B N 1
ATOM 1500 C CA . LYS B 1 32 ? 0.061 -20.828 -0.554 1 97.25 32 LYS B CA 1
ATOM 1501 C C . LYS B 1 32 ? 0.743 -22.172 -0.695 1 97.25 32 LYS B C 1
ATOM 1503 O O . LYS B 1 32 ? 0.152 -23.125 -1.219 1 97.25 32 LYS B O 1
ATOM 1508 N N . LEU B 1 33 ? 1.951 -22.234 -0.207 1 97.31 33 LEU B N 1
ATOM 1509 C CA . LEU B 1 33 ? 2.717 -23.469 -0.341 1 97.31 33 LEU B CA 1
ATOM 1510 C C . LEU B 1 33 ? 2.293 -24.5 0.71 1 97.31 33 LEU B C 1
ATOM 1512 O O . LEU B 1 33 ? 2.324 -25.703 0.459 1 97.31 33 LEU B O 1
ATOM 1516 N N . MET B 1 34 ? 1.903 -24.016 1.854 1 96.44 34 MET B N 1
ATOM 1517 C CA . MET B 1 34 ? 1.65 -24.906 2.973 1 96.44 34 MET B CA 1
ATOM 1518 C C . MET B 1 34 ? 0.159 -24.984 3.285 1 96.44 34 MET B C 1
ATOM 1520 O O . MET B 1 34 ? -0.242 -25.594 4.273 1 96.44 34 MET B O 1
ATOM 1524 N N . GLY B 1 35 ? -0.584 -24.328 2.498 1 93.06 35 GLY B N 1
ATOM 1525 C CA . GLY B 1 35 ? -2.02 -24.375 2.725 1 93.06 35 GLY B CA 1
ATOM 1526 C C . GLY B 1 35 ? -2.604 -25.766 2.541 1 93.06 35 GLY B C 1
ATOM 1527 O O . GLY B 1 35 ? -1.956 -26.641 1.975 1 93.06 35 GLY B O 1
ATOM 1528 N N . PRO B 1 36 ? -3.834 -25.938 3.045 1 94.44 36 PRO B N 1
ATOM 1529 C CA . PRO B 1 36 ? -4.48 -27.25 2.969 1 94.44 36 PRO B CA 1
ATOM 1530 C C . PRO B 1 36 ? -4.762 -27.688 1.532 1 94.44 36 PRO B C 1
ATOM 1532 O O . PRO B 1 36 ? -4.816 -28.891 1.247 1 94.44 36 PRO B O 1
ATOM 1535 N N . GLU B 1 37 ? -4.977 -26.75 0.666 1 94.81 37 GLU B N 1
ATOM 1536 C CA . GLU B 1 37 ? -5.191 -27.031 -0.752 1 94.81 37 GLU B CA 1
ATOM 1537 C C . GLU B 1 37 ? -4.086 -26.422 -1.607 1 94.81 37 GLU B C 1
ATOM 1539 O O . GLU B 1 37 ? -3.514 -25.391 -1.245 1 94.81 37 GLU B O 1
ATOM 1544 N N . ALA B 1 38 ? -3.844 -27.203 -2.695 1 96.75 38 ALA B N 1
ATOM 1545 C CA . ALA B 1 38 ? -2.844 -26.672 -3.617 1 96.75 38 ALA B CA 1
ATOM 1546 C C . ALA B 1 38 ? -3.283 -25.328 -4.184 1 96.75 38 ALA B C 1
ATOM 1548 O O . ALA B 1 38 ? -4.457 -25.141 -4.5 1 96.75 38 ALA B O 1
ATOM 1549 N N . PHE B 1 39 ? -2.359 -24.406 -4.293 1 97.56 39 PHE B N 1
ATOM 1550 C CA . PHE B 1 39 ? -2.631 -23.109 -4.879 1 97.56 39 PHE B CA 1
ATOM 1551 C C . PHE B 1 39 ? -3.059 -23.234 -6.332 1 97.56 39 PHE B C 1
ATOM 1553 O O . PHE B 1 39 ? -2.449 -23.984 -7.098 1 97.56 39 PHE B O 1
ATOM 1560 N N . ASP B 1 40 ? -4.074 -22.547 -6.703 1 98.44 40 ASP B N 1
ATOM 1561 C CA . ASP B 1 40 ? -4.598 -22.5 -8.062 1 98.44 40 ASP B CA 1
ATOM 1562 C C . ASP B 1 40 ? -5.008 -21.078 -8.445 1 98.44 40 ASP B C 1
ATOM 1564 O O . ASP B 1 40 ? -5.984 -20.547 -7.914 1 98.44 40 ASP B O 1
ATOM 1568 N N . ALA B 1 41 ? -4.324 -20.516 -9.391 1 98.19 41 ALA B N 1
ATOM 1569 C CA . ALA B 1 41 ? -4.52 -19.109 -9.758 1 98.19 41 ALA B CA 1
ATOM 1570 C C . ALA B 1 41 ? -5.68 -18.953 -10.742 1 98.19 41 ALA B C 1
ATOM 1572 O O . ALA B 1 41 ? -6.109 -17.844 -11.031 1 98.19 41 ALA B O 1
ATOM 1573 N N . SER B 1 42 ? -6.227 -20.031 -11.266 1 98.38 42 SER B N 1
ATOM 1574 C CA . SER B 1 42 ? -7.156 -19.984 -12.383 1 98.38 42 SER B CA 1
ATOM 1575 C C . SER B 1 42 ? -8.406 -19.172 -12.031 1 98.38 42 SER B C 1
ATOM 1577 O O . SER B 1 42 ? -8.898 -18.391 -12.844 1 98.38 42 SER B O 1
ATOM 1579 N N . GLY B 1 43 ? -8.93 -19.406 -10.859 1 97.75 43 GLY B N 1
ATOM 1580 C CA . GLY B 1 43 ? -10.117 -18.672 -10.438 1 97.75 43 GLY B CA 1
ATOM 1581 C C . GLY B 1 43 ? -9.945 -17.172 -10.477 1 97.75 43 GLY B C 1
ATOM 1582 O O . GLY B 1 43 ? -10.797 -16.453 -11 1 97.75 43 GLY B O 1
ATOM 1583 N N . TRP B 1 44 ? -8.883 -16.734 -9.852 1 97.38 44 TRP B N 1
ATOM 1584 C CA . TRP B 1 44 ? -8.586 -15.297 -9.883 1 97.38 44 TRP B CA 1
ATOM 1585 C C . TRP B 1 44 ? -8.344 -14.82 -11.305 1 97.38 44 TRP B C 1
ATOM 1587 O O . TRP B 1 44 ? -8.859 -13.773 -11.719 1 97.38 44 TRP B O 1
ATOM 1597 N N . MET B 1 45 ? -7.547 -15.508 -12.117 1 98.31 45 MET B N 1
ATOM 1598 C CA . MET B 1 45 ? -7.184 -15.102 -13.469 1 98.31 45 MET B CA 1
ATOM 1599 C C . MET B 1 45 ? -8.422 -14.984 -14.359 1 98.31 45 MET B C 1
ATOM 1601 O O . MET B 1 45 ? -8.531 -14.062 -15.164 1 98.31 45 MET B O 1
ATOM 1605 N N . ILE B 1 46 ? -9.359 -15.922 -14.211 1 98.06 46 ILE B N 1
ATOM 1606 C CA . ILE B 1 46 ? -10.508 -15.992 -15.109 1 98.06 46 ILE B CA 1
ATOM 1607 C C . ILE B 1 46 ? -11.625 -15.102 -14.586 1 98.06 46 ILE B C 1
ATOM 1609 O O . ILE B 1 46 ? -12.234 -14.344 -15.344 1 98.06 46 ILE B O 1
ATOM 1613 N N . HIS B 1 47 ? -11.898 -15.109 -13.281 1 97.25 47 HIS B N 1
ATOM 1614 C CA . HIS B 1 47 ? -13.078 -14.445 -12.734 1 97.25 47 HIS B CA 1
ATOM 1615 C C . HIS B 1 47 ? -12.695 -13.227 -11.898 1 97.25 47 HIS B C 1
ATOM 1617 O O . HIS B 1 47 ? -13.414 -12.219 -11.898 1 97.25 47 HIS B O 1
ATOM 1623 N N . GLY B 1 48 ? -11.641 -13.352 -11.211 1 95.94 48 GLY B N 1
ATOM 1624 C CA . GLY B 1 48 ? -11.242 -12.305 -10.281 1 95.94 48 GLY B CA 1
ATOM 1625 C C . GLY B 1 48 ? -10.719 -11.062 -10.969 1 95.94 48 GLY B C 1
ATOM 1626 O O . GLY B 1 48 ? -10.656 -9.992 -10.359 1 95.94 48 GLY B O 1
ATOM 1627 N N . THR B 1 49 ? -10.312 -11.141 -12.188 1 97.06 49 THR B N 1
ATOM 1628 C CA . THR B 1 49 ? -9.664 -10.031 -12.875 1 97.06 49 THR B CA 1
ATOM 1629 C C . THR B 1 49 ? -10.625 -9.367 -13.859 1 97.06 49 THR B C 1
ATOM 1631 O O . THR B 1 49 ? -10.211 -8.555 -14.688 1 97.06 49 THR B O 1
ATOM 1634 N N . GLU B 1 50 ? -11.859 -9.727 -13.781 1 96.19 50 GLU B N 1
ATOM 1635 C CA . GLU B 1 50 ? -12.828 -9.133 -14.695 1 96.19 50 GLU B CA 1
ATOM 1636 C C . GLU B 1 50 ? -12.805 -7.613 -14.609 1 96.19 50 GLU B C 1
ATOM 1638 O O . GLU B 1 50 ? -12.812 -7.047 -13.508 1 96.19 50 GLU B O 1
ATOM 1643 N N . GLY B 1 51 ? -12.75 -6.949 -15.82 1 95.19 51 GLY B N 1
ATOM 1644 C CA . GLY B 1 51 ? -12.758 -5.496 -15.867 1 95.19 51 GLY B CA 1
ATOM 1645 C C . GLY B 1 51 ? -11.359 -4.895 -15.828 1 95.19 51 GLY B C 1
ATOM 1646 O O . GLY B 1 51 ? -11.18 -3.711 -16.109 1 95.19 51 GLY B O 1
ATOM 1647 N N . ALA B 1 52 ? -10.398 -5.707 -15.484 1 96.44 52 ALA B N 1
ATOM 1648 C CA . ALA B 1 52 ? -9.031 -5.219 -15.375 1 96.44 52 ALA B CA 1
ATOM 1649 C C . ALA B 1 52 ? -8.375 -5.105 -16.75 1 96.44 52 ALA B C 1
ATOM 1651 O O . ALA B 1 52 ? -8.828 -5.715 -17.719 1 96.44 52 ALA B O 1
ATOM 1652 N N . PRO B 1 53 ? -7.301 -4.324 -16.828 1 96.31 53 PRO B N 1
ATOM 1653 C CA . PRO B 1 53 ? -6.68 -4.023 -18.109 1 96.31 53 PRO B CA 1
ATOM 1654 C C . PRO B 1 53 ? -6.133 -5.27 -18.812 1 96.31 53 PRO B C 1
ATOM 1656 O O . PRO B 1 53 ? -6.152 -5.352 -20.031 1 96.31 53 PRO B O 1
ATOM 1659 N N . ILE B 1 54 ? -5.703 -6.285 -18.062 1 97.81 54 ILE B N 1
ATOM 1660 C CA . ILE B 1 54 ? -5.047 -7.414 -18.703 1 97.81 54 ILE B CA 1
ATOM 16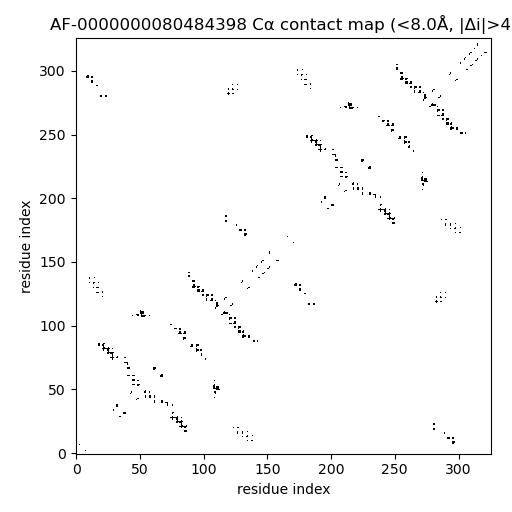61 C C . ILE B 1 54 ? -5.895 -8.672 -18.531 1 97.81 54 ILE B C 1
ATOM 1663 O O . ILE B 1 54 ? -5.367 -9.789 -18.531 1 97.81 54 ILE B O 1
ATOM 1667 N N . HIS B 1 55 ? -7.145 -8.492 -18.281 1 97.69 55 HIS B N 1
ATOM 1668 C CA . HIS B 1 55 ? -8.055 -9.617 -18.078 1 97.69 55 HIS B CA 1
ATOM 1669 C C . HIS B 1 55 ? -7.957 -10.609 -19.234 1 97.69 55 HIS B C 1
ATOM 1671 O O . HIS B 1 55 ? -7.852 -11.82 -19.016 1 97.69 55 HIS B O 1
ATOM 1677 N N . GLY B 1 56 ? -8.008 -10.164 -20.516 1 98.12 56 GLY B N 1
ATOM 1678 C CA . GLY B 1 56 ? -7.926 -11.039 -21.656 1 98.12 56 GLY B CA 1
ATOM 1679 C C . GLY B 1 56 ? -6.684 -11.914 -21.656 1 98.12 56 GLY B C 1
ATOM 1680 O O . GLY B 1 56 ? -6.766 -13.117 -21.906 1 98.12 56 GLY B O 1
ATOM 1681 N N . PHE B 1 57 ? -5.57 -11.312 -21.391 1 98.56 57 PHE B N 1
ATOM 1682 C CA . PHE B 1 57 ? -4.305 -12.039 -21.328 1 98.56 57 PHE B CA 1
ATOM 1683 C C . PHE B 1 57 ? -4.332 -13.086 -20.219 1 98.56 57 PHE B C 1
ATOM 1685 O O . PHE B 1 57 ? -3.887 -14.219 -20.422 1 98.56 57 PHE B O 1
ATOM 1692 N N . LEU B 1 58 ? -4.855 -12.703 -19.078 1 98.25 58 LEU B N 1
ATOM 1693 C CA . LEU B 1 58 ? -4.855 -13.609 -17.922 1 98.25 58 LEU B CA 1
ATOM 1694 C C . LEU B 1 58 ? -5.812 -14.773 -18.156 1 98.25 58 LEU B C 1
ATOM 1696 O O . LEU B 1 58 ? -5.527 -15.898 -17.766 1 98.25 58 LEU B O 1
ATOM 1700 N N . VAL B 1 59 ? -6.922 -14.523 -18.797 1 98.5 59 VAL B N 1
ATOM 1701 C CA . VAL B 1 59 ? -7.859 -15.586 -19.141 1 98.5 59 VAL B CA 1
ATOM 1702 C C . VAL B 1 59 ? -7.207 -16.547 -20.125 1 98.5 59 VAL B C 1
ATOM 1704 O O . VAL B 1 59 ? -7.305 -17.766 -19.984 1 98.5 59 VAL B O 1
ATOM 1707 N N . TRP B 1 60 ? -6.559 -15.992 -21.094 1 98.69 60 TRP B N 1
ATOM 1708 C CA . TRP B 1 60 ? -5.844 -16.812 -22.062 1 98.69 60 TRP B CA 1
ATOM 1709 C C . TRP B 1 60 ? -4.789 -17.672 -21.375 1 98.69 60 TRP B C 1
ATOM 1711 O O . TRP B 1 60 ? -4.691 -18.875 -21.641 1 98.69 60 TRP B O 1
ATOM 1721 N N . ALA B 1 61 ? -4.043 -17.094 -20.5 1 98.44 61 ALA B N 1
ATOM 1722 C CA . ALA B 1 61 ? -3 -17.812 -19.781 1 98.44 61 ALA B CA 1
ATOM 1723 C C . ALA B 1 61 ? -3.598 -18.922 -18.922 1 98.44 61 ALA B C 1
ATOM 1725 O O . ALA B 1 61 ? -3.049 -20.031 -18.844 1 98.44 61 ALA B O 1
ATOM 1726 N N . ALA B 1 62 ? -4.703 -18.656 -18.297 1 98.5 62 ALA B N 1
ATOM 1727 C CA . ALA B 1 62 ? -5.363 -19.625 -17.438 1 98.5 62 ALA B CA 1
ATOM 1728 C C . ALA B 1 62 ? -5.879 -20.812 -18.25 1 98.5 62 ALA B C 1
ATOM 1730 O O . ALA B 1 62 ? -5.961 -21.938 -17.734 1 98.5 62 ALA B O 1
ATOM 1731 N N . ASN B 1 63 ? -6.188 -20.562 -19.516 1 98.38 63 ASN B N 1
ATOM 1732 C CA . ASN B 1 63 ? -6.719 -21.609 -20.375 1 98.38 63 ASN B CA 1
ATOM 1733 C C . ASN B 1 63 ? -5.613 -22.281 -21.188 1 98.38 63 ASN B C 1
ATOM 1735 O O . ASN B 1 63 ? -5.895 -23.062 -22.109 1 98.38 63 ASN B O 1
ATOM 1739 N N . THR B 1 64 ? -4.383 -21.906 -20.969 1 98.62 64 THR B N 1
ATOM 1740 C CA . THR B 1 64 ? -3.205 -22.562 -21.531 1 98.62 64 THR B CA 1
ATOM 1741 C C . THR B 1 64 ? -2.518 -23.438 -20.484 1 98.62 64 THR B C 1
ATOM 1743 O O . THR B 1 64 ? -1.806 -22.938 -19.609 1 98.62 64 THR B O 1
ATOM 1746 N N . PRO B 1 65 ? -2.695 -24.719 -20.625 1 97.88 65 PRO B N 1
ATOM 1747 C CA . PRO B 1 65 ? -2.352 -25.641 -19.547 1 97.88 65 PRO B CA 1
ATOM 1748 C C . PRO B 1 65 ? -0.922 -25.438 -19.031 1 97.88 65 PRO B C 1
ATOM 1750 O O . PRO B 1 65 ? -0.702 -25.328 -17.828 1 97.88 65 PRO B O 1
ATOM 1753 N N . TRP B 1 66 ? 0.048 -25.375 -19.859 1 98 66 TRP B N 1
ATOM 1754 C CA . TRP B 1 66 ? 1.429 -25.266 -19.406 1 98 66 TRP B CA 1
ATOM 1755 C C . TRP B 1 66 ? 1.688 -23.922 -18.75 1 98 66 TRP B C 1
ATOM 1757 O O . TRP B 1 66 ? 2.51 -23.812 -17.828 1 98 66 TRP B O 1
ATOM 1767 N N . LEU B 1 67 ? 1.025 -22.906 -19.141 1 98.06 67 LEU B N 1
ATOM 1768 C CA . LEU B 1 67 ? 1.196 -21.562 -18.578 1 98.06 67 LEU B CA 1
ATOM 1769 C C . LEU B 1 67 ? 0.544 -21.484 -17.203 1 98.06 67 LEU B C 1
ATOM 1771 O O . LEU B 1 67 ? 1.083 -20.844 -16.281 1 98.06 67 LEU B O 1
ATOM 1775 N N . LEU B 1 68 ? -0.624 -22.094 -17.141 1 98.5 68 LEU B N 1
ATOM 1776 C CA . LEU B 1 68 ? -1.281 -22.125 -15.836 1 98.5 68 LEU B CA 1
ATOM 1777 C C . LEU B 1 68 ? -0.449 -22.906 -14.82 1 98.5 68 LEU B C 1
ATOM 1779 O O . LEU B 1 68 ? -0.285 -22.469 -13.68 1 98.5 68 LEU B O 1
ATOM 1783 N N . GLU B 1 69 ? 0.034 -24.016 -15.281 1 98 69 GLU B N 1
ATOM 1784 C CA . GLU B 1 69 ? 0.878 -24.812 -14.398 1 98 69 GLU B CA 1
ATOM 1785 C C . GLU B 1 69 ? 2.107 -24.031 -13.953 1 98 69 GLU B C 1
ATOM 1787 O O . GLU B 1 69 ? 2.467 -24.047 -12.773 1 98 69 GLU B O 1
ATOM 1792 N N . PHE B 1 70 ? 2.73 -23.406 -14.852 1 98.19 70 PHE B N 1
ATOM 1793 C CA . PHE B 1 70 ? 3.881 -22.562 -14.555 1 98.19 70 PHE B CA 1
ATOM 1794 C C . PHE B 1 70 ? 3.504 -21.469 -13.562 1 98.19 70 PHE B C 1
ATOM 1796 O O . PHE B 1 70 ? 4.234 -21.219 -12.602 1 98.19 70 PHE B O 1
ATOM 1803 N N . THR B 1 71 ? 2.406 -20.797 -13.75 1 98.31 71 THR B N 1
ATOM 1804 C CA . THR B 1 71 ? 1.927 -19.719 -12.891 1 98.31 71 THR B CA 1
ATOM 1805 C C . THR B 1 71 ? 1.663 -20.234 -11.477 1 98.31 71 THR B C 1
ATOM 1807 O O . THR B 1 71 ? 2.059 -19.609 -10.492 1 98.31 71 THR B O 1
ATOM 1810 N N . ASN B 1 72 ? 1.059 -21.406 -11.383 1 98.56 72 ASN B N 1
ATOM 1811 C CA . ASN B 1 72 ? 0.695 -22.016 -10.109 1 98.56 72 ASN B CA 1
ATOM 1812 C C . ASN B 1 72 ? 1.929 -22.359 -9.281 1 98.56 72 ASN B C 1
ATOM 1814 O O . ASN B 1 72 ? 1.871 -22.359 -8.047 1 98.56 72 ASN B O 1
ATOM 1818 N N . VAL B 1 73 ? 3.033 -22.594 -9.922 1 97.88 73 VAL B N 1
ATOM 1819 C CA . VAL B 1 73 ? 4.266 -22.922 -9.219 1 97.88 73 VAL B CA 1
ATOM 1820 C C . VAL B 1 73 ? 5.051 -21.641 -8.922 1 97.88 73 VAL B C 1
ATOM 1822 O O . VAL B 1 73 ? 5.535 -21.453 -7.809 1 97.88 73 VAL B O 1
ATOM 1825 N N . MET B 1 74 ? 5.105 -20.766 -9.883 1 98.38 74 MET B N 1
ATOM 1826 C CA . MET B 1 74 ? 6.004 -19.609 -9.828 1 98.38 74 MET B CA 1
ATOM 1827 C C . MET B 1 74 ? 5.496 -18.562 -8.836 1 98.38 74 MET B C 1
ATOM 1829 O O . MET B 1 74 ? 6.289 -17.891 -8.172 1 98.38 74 MET B O 1
ATOM 1833 N N . ILE B 1 75 ? 4.184 -18.406 -8.703 1 98.56 75 ILE B N 1
ATOM 1834 C CA . ILE B 1 75 ? 3.66 -17.359 -7.836 1 98.56 75 ILE B CA 1
ATOM 1835 C C . ILE B 1 75 ? 4.023 -17.672 -6.383 1 98.56 75 ILE B C 1
ATOM 1837 O O . ILE B 1 75 ? 4.75 -16.906 -5.746 1 98.56 75 ILE B O 1
ATOM 1841 N N . PRO B 1 76 ? 3.609 -18.859 -5.848 1 98.69 76 PRO B N 1
ATOM 1842 C CA . PRO B 1 76 ? 3.955 -19.109 -4.449 1 98.69 76 PRO B CA 1
ATOM 1843 C C . PRO B 1 76 ? 5.457 -19.266 -4.23 1 98.69 76 PRO B C 1
ATOM 1845 O O . PRO B 1 76 ? 5.996 -18.766 -3.238 1 98.69 76 PRO B O 1
ATOM 1848 N N . ALA B 1 77 ? 6.191 -19.922 -5.137 1 98.56 77 ALA B N 1
ATOM 1849 C CA . ALA B 1 77 ? 7.637 -20.062 -5.016 1 98.56 77 ALA B CA 1
ATOM 1850 C C . ALA B 1 77 ? 8.336 -18.719 -5.094 1 98.56 77 ALA B C 1
ATOM 1852 O O . ALA B 1 77 ? 9.25 -18.438 -4.312 1 98.56 77 ALA B O 1
ATOM 1853 N N . GLY B 1 78 ? 7.902 -17.922 -6.066 1 98.69 78 GLY B N 1
ATOM 1854 C CA . GLY B 1 78 ? 8.461 -16.594 -6.203 1 98.69 78 GLY B CA 1
ATOM 1855 C C . GLY B 1 78 ? 8.219 -15.719 -4.984 1 98.69 78 GLY B C 1
ATOM 1856 O O . GLY B 1 78 ? 9.133 -15.062 -4.496 1 98.69 78 GLY B O 1
ATOM 1857 N N . GLU B 1 79 ? 7.008 -15.727 -4.527 1 98.81 79 GLU B N 1
ATOM 1858 C CA . GLU B 1 79 ? 6.691 -14.953 -3.326 1 98.81 79 GLU B CA 1
ATOM 1859 C C . GLU B 1 79 ? 7.547 -15.398 -2.145 1 98.81 79 GLU B C 1
ATOM 1861 O O . GLU B 1 79 ? 8.07 -14.57 -1.401 1 98.81 79 GLU B O 1
ATOM 1866 N N . PHE B 1 80 ? 7.652 -16.703 -1.989 1 98.75 80 PHE B N 1
ATOM 1867 C CA . PHE B 1 80 ? 8.453 -17.25 -0.903 1 98.75 80 PHE B CA 1
ATOM 1868 C C . PHE B 1 80 ? 9.898 -16.797 -1.012 1 98.75 80 PHE B C 1
ATOM 1870 O O . PHE B 1 80 ? 10.461 -16.25 -0.054 1 98.75 80 PHE B O 1
ATOM 1877 N N . LEU B 1 81 ? 10.547 -16.938 -2.166 1 98.75 81 LEU B N 1
ATOM 1878 C CA . LEU B 1 81 ? 11.961 -16.625 -2.357 1 98.75 81 LEU B CA 1
ATOM 1879 C C . LEU B 1 81 ? 12.211 -15.125 -2.271 1 98.75 81 LEU B C 1
ATOM 1881 O O . LEU B 1 81 ? 13.203 -14.688 -1.685 1 98.75 81 LEU B O 1
ATOM 1885 N N . ILE B 1 82 ? 11.312 -14.367 -2.881 1 98.69 82 ILE B N 1
ATOM 1886 C CA . ILE B 1 82 ? 11.43 -12.906 -2.836 1 98.69 82 ILE B CA 1
ATOM 1887 C C . ILE B 1 82 ? 11.32 -12.43 -1.392 1 98.69 82 ILE B C 1
ATOM 1889 O O . ILE B 1 82 ? 12.141 -11.633 -0.932 1 98.69 82 ILE B O 1
ATOM 1893 N N . GLY B 1 83 ? 10.242 -12.914 -0.687 1 98.69 83 GLY B N 1
ATOM 1894 C CA . GLY B 1 83 ? 10.07 -12.539 0.708 1 98.69 83 GLY B CA 1
ATOM 1895 C C . GLY B 1 83 ? 11.266 -12.891 1.572 1 98.69 83 GLY B C 1
ATOM 1896 O O . GLY B 1 83 ? 11.711 -12.078 2.389 1 98.69 83 GLY B O 1
ATOM 1897 N N . LEU B 1 84 ? 11.781 -14.055 1.38 1 98.38 84 LEU B N 1
ATOM 1898 C CA . LEU B 1 84 ? 12.945 -14.508 2.133 1 98.38 84 LEU B CA 1
ATOM 1899 C C . LEU B 1 84 ? 14.148 -13.617 1.85 1 98.38 84 LEU B C 1
ATOM 1901 O O . LEU B 1 84 ? 14.875 -13.234 2.771 1 98.38 84 LEU B O 1
ATOM 1905 N N . GLY B 1 85 ? 14.391 -13.336 0.592 1 97.38 85 GLY B N 1
ATOM 1906 C CA . GLY B 1 85 ? 15.492 -12.469 0.214 1 97.38 85 GLY B CA 1
ATOM 1907 C C . GLY B 1 85 ? 15.414 -11.094 0.849 1 97.38 85 GLY B C 1
ATOM 1908 O O . GLY B 1 85 ? 16.422 -10.57 1.339 1 97.38 85 GLY B O 1
ATOM 1909 N N . LEU B 1 86 ? 14.266 -10.531 0.888 1 97.75 86 LEU B N 1
ATOM 1910 C CA . LEU B 1 86 ? 14.086 -9.203 1.449 1 97.75 86 LEU B CA 1
ATOM 1911 C C . LEU B 1 86 ? 14.258 -9.219 2.965 1 97.75 86 LEU B C 1
ATOM 1913 O O . LEU B 1 86 ? 14.812 -8.289 3.541 1 97.75 86 LEU B O 1
ATOM 1917 N N . LEU B 1 87 ? 13.773 -10.242 3.582 1 97.38 87 LEU B N 1
ATOM 1918 C CA . LEU B 1 87 ? 13.859 -10.328 5.035 1 97.38 87 LEU B CA 1
ATOM 1919 C C . LEU B 1 87 ? 15.305 -10.523 5.48 1 97.38 87 LEU B C 1
ATOM 1921 O O . LEU B 1 87 ? 15.758 -9.898 6.441 1 97.38 87 LEU B O 1
ATOM 1925 N N . VAL B 1 88 ? 16.047 -11.328 4.77 1 95.88 88 VAL B N 1
ATOM 1926 C CA . VAL B 1 88 ? 17.422 -11.656 5.133 1 95.88 88 VAL B CA 1
ATOM 1927 C C . VAL B 1 88 ? 18.359 -10.555 4.641 1 95.88 88 VAL B C 1
ATOM 1929 O O . VAL B 1 88 ? 19.484 -10.43 5.133 1 95.88 88 VAL B O 1
ATOM 1932 N N . GLY B 1 89 ? 17.938 -9.812 3.695 1 92.94 89 GLY B N 1
ATOM 1933 C CA . GLY B 1 89 ? 18.75 -8.75 3.125 1 92.94 89 GLY B CA 1
ATOM 1934 C C . GLY B 1 89 ? 19.734 -9.25 2.092 1 92.94 89 GLY B C 1
ATOM 1935 O O . GLY B 1 89 ? 20.797 -8.641 1.889 1 92.94 89 GLY B O 1
ATOM 1936 N N . ALA B 1 90 ? 19.406 -10.383 1.576 1 90.56 90 ALA B N 1
ATOM 1937 C CA . ALA B 1 90 ? 20.234 -10.984 0.533 1 90.56 90 ALA B CA 1
ATOM 1938 C C . ALA B 1 90 ? 19.625 -10.758 -0.849 1 90.56 90 ALA B C 1
ATOM 1940 O O . ALA B 1 90 ? 18.422 -10.977 -1.051 1 90.56 90 ALA B O 1
ATOM 1941 N N . LEU B 1 91 ? 20.453 -10.266 -1.823 1 94.44 91 LEU B N 1
ATOM 1942 C CA . LEU B 1 91 ? 20 -10.047 -3.193 1 94.44 91 LEU B CA 1
ATOM 1943 C C . LEU B 1 91 ? 18.766 -9.141 -3.223 1 94.44 91 LEU B C 1
ATOM 1945 O O . LEU B 1 91 ? 17.781 -9.453 -3.887 1 94.44 91 LEU B O 1
ATOM 1949 N N . VAL B 1 92 ? 18.812 -8.125 -2.434 1 95.38 92 VAL B N 1
ATOM 1950 C CA . VAL B 1 92 ? 17.672 -7.254 -2.209 1 95.38 92 VAL B CA 1
ATOM 1951 C C . VAL B 1 92 ? 17.203 -6.656 -3.537 1 95.38 92 VAL B C 1
ATOM 1953 O O . VAL B 1 92 ? 16.016 -6.664 -3.846 1 95.38 92 VAL B O 1
ATOM 1956 N N . ARG B 1 93 ? 18.078 -6.168 -4.379 1 94.88 93 ARG B N 1
ATOM 1957 C CA . ARG B 1 93 ? 17.688 -5.547 -5.637 1 94.88 93 ARG B CA 1
ATOM 1958 C C . ARG B 1 93 ? 17.016 -6.555 -6.562 1 94.88 93 ARG B C 1
ATOM 1960 O O . ARG B 1 93 ? 16.031 -6.234 -7.242 1 94.88 93 ARG B O 1
ATOM 1967 N N . LEU B 1 94 ? 17.609 -7.77 -6.559 1 96.5 94 LEU B N 1
ATOM 1968 C CA . LEU B 1 94 ? 17.031 -8.82 -7.387 1 96.5 94 LEU B CA 1
ATOM 1969 C C . LEU B 1 94 ? 15.641 -9.203 -6.891 1 96.5 94 LEU B C 1
ATOM 1971 O O . LEU B 1 94 ? 14.703 -9.32 -7.68 1 96.5 94 LEU B O 1
ATOM 1975 N N . ALA B 1 95 ? 15.547 -9.406 -5.598 1 98.12 95 ALA B N 1
ATOM 1976 C CA . ALA B 1 95 ? 14.266 -9.734 -4.988 1 98.12 95 ALA B CA 1
ATOM 1977 C C . ALA B 1 95 ? 13.242 -8.633 -5.258 1 98.12 95 ALA B C 1
ATOM 1979 O O . ALA B 1 95 ? 12.102 -8.914 -5.637 1 98.12 95 ALA B O 1
ATOM 1980 N N . ALA B 1 96 ? 13.648 -7.426 -5.121 1 98.25 96 ALA B N 1
ATOM 1981 C CA . ALA B 1 96 ? 12.75 -6.301 -5.344 1 98.25 96 ALA B CA 1
ATOM 1982 C C . ALA B 1 96 ? 12.32 -6.223 -6.805 1 98.25 96 ALA B C 1
ATOM 1984 O O . ALA B 1 96 ? 11.172 -5.891 -7.105 1 98.25 96 ALA B O 1
ATOM 1985 N N . PHE B 1 97 ? 13.227 -6.488 -7.688 1 97.94 97 PHE B N 1
ATOM 1986 C CA . PHE B 1 97 ? 12.914 -6.465 -9.109 1 97.94 97 PHE B CA 1
ATOM 1987 C C . PHE B 1 97 ? 11.844 -7.496 -9.445 1 97.94 97 PHE B C 1
ATOM 1989 O O . PHE B 1 97 ? 10.812 -7.16 -10.031 1 97.94 97 PHE B O 1
ATOM 1996 N N . PHE B 1 98 ? 12.07 -8.703 -9.039 1 98.62 98 PHE B N 1
ATOM 1997 C CA . PHE B 1 98 ? 11.125 -9.758 -9.383 1 98.62 98 PHE B CA 1
ATOM 1998 C C . PHE B 1 98 ? 9.812 -9.578 -8.625 1 98.62 98 PHE B C 1
ATOM 2000 O O . PHE B 1 98 ? 8.742 -9.898 -9.141 1 98.62 98 PHE B O 1
ATOM 2007 N N . GLY B 1 99 ? 9.898 -9.109 -7.359 1 98.81 99 GLY B N 1
ATOM 2008 C CA . GLY B 1 99 ? 8.68 -8.742 -6.652 1 98.81 99 GLY B CA 1
ATOM 2009 C C . GLY B 1 99 ? 7.891 -7.652 -7.355 1 98.81 99 GLY B C 1
ATOM 2010 O O . GLY B 1 99 ? 6.66 -7.723 -7.43 1 98.81 99 GLY B O 1
ATOM 2011 N N . GLY B 1 100 ? 8.617 -6.648 -7.859 1 98.62 100 GLY B N 1
ATOM 2012 C CA . GLY B 1 100 ? 7.977 -5.613 -8.656 1 98.62 100 GLY B CA 1
ATOM 2013 C C . GLY B 1 100 ? 7.285 -6.156 -9.891 1 98.62 100 GLY B C 1
ATOM 2014 O O . GLY B 1 100 ? 6.172 -5.742 -10.219 1 98.62 100 GLY B O 1
ATOM 2015 N N . VAL B 1 101 ? 7.961 -7.059 -10.539 1 98.44 101 VAL B N 1
ATOM 2016 C CA . VAL B 1 101 ? 7.387 -7.664 -11.742 1 98.44 101 VAL B CA 1
ATOM 2017 C C . VAL B 1 101 ? 6.094 -8.391 -11.383 1 98.44 101 VAL B C 1
ATOM 2019 O O . VAL B 1 101 ? 5.07 -8.219 -12.055 1 98.44 101 VAL B O 1
ATOM 2022 N N . LEU B 1 102 ? 6.121 -9.211 -10.359 1 98.5 102 LEU B N 1
ATOM 2023 C CA . LEU B 1 102 ? 4.926 -9.914 -9.914 1 98.5 102 LEU B CA 1
ATOM 2024 C C . LEU B 1 102 ? 3.818 -8.93 -9.547 1 98.5 102 LEU B C 1
ATOM 2026 O O . LEU B 1 102 ? 2.66 -9.117 -9.93 1 98.5 102 LEU B O 1
ATOM 2030 N N . MET B 1 103 ? 4.219 -7.859 -8.922 1 98.56 103 MET B N 1
ATOM 2031 C CA . MET B 1 103 ? 3.223 -6.895 -8.469 1 98.56 103 MET B CA 1
ATOM 2032 C C . MET B 1 103 ? 2.621 -6.137 -9.648 1 98.56 103 MET B C 1
ATOM 2034 O O . MET B 1 103 ? 1.479 -5.68 -9.578 1 98.56 103 MET B O 1
ATOM 2038 N N . VAL B 1 104 ? 3.369 -5.945 -10.742 1 98.44 104 VAL B N 1
ATOM 2039 C CA . VAL B 1 104 ? 2.801 -5.332 -11.938 1 98.44 104 VAL B CA 1
ATOM 2040 C C . VAL B 1 104 ? 1.641 -6.184 -12.453 1 98.44 104 VAL B C 1
ATOM 2042 O O . VAL B 1 104 ? 0.581 -5.652 -12.797 1 98.44 104 VAL B O 1
ATOM 2045 N N . PHE B 1 105 ? 1.787 -7.504 -12.469 1 97.69 105 PHE B N 1
ATOM 2046 C CA . PHE B 1 105 ? 0.717 -8.391 -12.914 1 97.69 105 PHE B CA 1
ATOM 2047 C C . PHE B 1 105 ? -0.468 -8.328 -11.953 1 97.69 105 PHE B C 1
ATOM 2049 O O . PHE B 1 105 ? -1.62 -8.266 -12.391 1 97.69 105 PHE B O 1
ATOM 2056 N N . PHE B 1 106 ? -0.166 -8.367 -10.68 1 97.62 106 PHE B N 1
ATOM 2057 C CA . PHE B 1 106 ? -1.241 -8.305 -9.695 1 97.62 106 PHE B CA 1
ATOM 2058 C C . PHE B 1 106 ? -1.991 -6.98 -9.797 1 97.62 106 PHE B C 1
ATOM 2060 O O . PHE B 1 106 ? -3.223 -6.953 -9.742 1 97.62 106 PHE B O 1
ATOM 2067 N N . TYR B 1 107 ? -1.3 -5.91 -9.969 1 98.06 107 TYR B N 1
ATOM 2068 C CA . TYR B 1 107 ? -1.93 -4.598 -10.07 1 98.06 107 TYR B CA 1
ATOM 2069 C C . TYR B 1 107 ? -2.775 -4.492 -11.328 1 98.06 107 TYR B C 1
ATOM 2071 O O . TYR B 1 107 ? -3.943 -4.098 -11.273 1 98.06 107 TYR B O 1
ATOM 2079 N N . LEU B 1 108 ? -2.215 -4.848 -12.508 1 97.88 108 LEU B N 1
ATOM 2080 C CA . LEU B 1 108 ? -2.938 -4.75 -13.766 1 97.88 108 LEU B CA 1
ATOM 2081 C C . LEU B 1 108 ? -4.094 -5.742 -13.812 1 97.88 108 LEU B C 1
ATOM 2083 O O . LEU B 1 108 ? -5.031 -5.578 -14.594 1 97.88 108 LEU B O 1
ATOM 2087 N N . GLY B 1 109 ? -4.023 -6.816 -13 1 97 109 GLY B N 1
ATOM 2088 C CA . GLY B 1 109 ? -5.102 -7.785 -12.891 1 97 109 GLY B CA 1
ATOM 2089 C C . GLY B 1 109 ? -6.223 -7.328 -11.969 1 97 109 GLY B C 1
ATOM 2090 O O . GLY B 1 109 ? -7.312 -7.902 -11.984 1 97 109 GLY B O 1
ATOM 2091 N N . ASN B 1 110 ? -5.883 -6.32 -11.188 1 95 110 ASN B N 1
ATOM 2092 C CA . ASN B 1 110 ? -6.875 -5.93 -10.195 1 95 110 ASN B CA 1
ATOM 2093 C C . ASN B 1 110 ? -7.312 -4.48 -10.375 1 95 110 ASN B C 1
ATOM 2095 O O . ASN B 1 110 ? -8.242 -4.02 -9.711 1 95 110 ASN B O 1
ATOM 2099 N N . ALA B 1 111 ? -6.602 -3.684 -11.242 1 91.38 111 ALA B N 1
ATOM 2100 C CA . ALA B 1 111 ? -6.945 -2.281 -11.469 1 91.38 111 ALA B CA 1
ATOM 2101 C C . ALA B 1 111 ? -8.227 -2.156 -12.297 1 91.38 111 ALA B C 1
ATOM 2103 O O . ALA B 1 111 ? -8.25 -2.535 -13.469 1 91.38 111 ALA B O 1
ATOM 2104 N N . ASP B 1 112 ? -9.203 -1.725 -11.695 1 86.94 112 ASP B N 1
ATOM 2105 C CA . ASP B 1 112 ? -10.492 -1.549 -12.359 1 86.94 112 ASP B CA 1
ATOM 2106 C C . ASP B 1 112 ? -11.414 -0.653 -11.531 1 86.94 112 ASP B C 1
ATOM 2108 O O . ASP B 1 112 ? -10.984 -0.055 -10.539 1 86.94 112 ASP B O 1
ATOM 2112 N N . TRP B 1 113 ? -12.578 -0.501 -12.031 1 76.25 113 TRP B N 1
ATOM 2113 C CA . TRP B 1 113 ? -13.547 0.364 -11.367 1 76.25 113 TRP B CA 1
ATOM 2114 C C . TRP B 1 113 ? -13.914 -0.187 -9.992 1 76.25 113 TRP B C 1
ATOM 2116 O O . TRP B 1 113 ? -14.07 0.573 -9.031 1 76.25 113 TRP B O 1
ATOM 2126 N N . GLY B 1 114 ? -14.031 -1.47 -9.852 1 75 114 GLY B N 1
ATOM 2127 C CA . GLY B 1 114 ? -14.422 -2.105 -8.609 1 75 114 GLY B CA 1
ATOM 2128 C C . GLY B 1 114 ? -13.328 -2.072 -7.555 1 75 114 GLY B C 1
ATOM 2129 O O . GLY B 1 114 ? -13.602 -1.835 -6.375 1 75 114 GLY B O 1
ATOM 2130 N N . HIS B 1 115 ? -12.18 -2.18 -7.941 1 78.94 115 HIS B N 1
ATOM 2131 C CA . HIS B 1 115 ? -11.055 -2.234 -7.012 1 78.94 115 HIS B CA 1
ATOM 2132 C C . HIS B 1 115 ? -10.422 -0.858 -6.828 1 78.94 115 HIS B C 1
ATOM 2134 O O . HIS B 1 115 ? -9.82 -0.58 -5.789 1 78.94 115 HIS B O 1
ATOM 2140 N N . GLY B 1 116 ? -10.648 -0.055 -7.883 1 87.62 116 GLY B N 1
ATOM 2141 C CA . GLY B 1 116 ? -9.961 1.227 -7.906 1 87.62 116 GLY B CA 1
ATOM 2142 C C . GLY B 1 116 ? -8.609 1.169 -8.602 1 87.62 116 GLY B C 1
ATOM 2143 O O . GLY B 1 116 ? -7.941 0.133 -8.586 1 87.62 116 GLY B O 1
ATOM 2144 N N . TYR B 1 117 ? -8.219 2.279 -9.164 1 92.19 117 TYR B N 1
ATOM 2145 C CA . TYR B 1 117 ? -6.93 2.355 -9.836 1 92.19 117 TYR B CA 1
ATOM 2146 C C . TYR B 1 117 ? -5.809 2.613 -8.836 1 92.19 117 TYR B C 1
ATOM 2148 O O . TYR B 1 117 ? -4.66 2.242 -9.07 1 92.19 117 TYR B O 1
ATOM 2156 N N . VAL B 1 118 ? -6.121 3.328 -7.789 1 95.56 118 VAL B N 1
ATOM 2157 C CA . VAL B 1 118 ? -5.211 3.465 -6.656 1 95.56 118 VAL B CA 1
ATOM 2158 C C . VAL B 1 118 ? -5.652 2.541 -5.523 1 95.56 118 VAL B C 1
ATOM 2160 O O . VAL B 1 118 ? -6.531 2.893 -4.734 1 95.56 118 VAL B O 1
ATOM 2163 N N . ASN B 1 119 ? -5.027 1.363 -5.508 1 95.25 119 ASN B N 1
ATOM 2164 C CA . ASN B 1 119 ? -5.449 0.31 -4.59 1 95.25 119 ASN B CA 1
ATOM 2165 C C . ASN B 1 119 ? -4.262 -0.327 -3.879 1 95.25 119 ASN B C 1
ATOM 2167 O O . ASN B 1 119 ? -3.125 0.126 -4.031 1 95.25 119 ASN B O 1
ATOM 2171 N N . GLY B 1 120 ? -4.543 -1.283 -3.062 1 95.38 120 GLY B N 1
ATOM 2172 C CA . GLY B 1 120 ? -3.51 -1.918 -2.258 1 95.38 120 GLY B CA 1
ATOM 2173 C C . GLY B 1 120 ? -2.402 -2.537 -3.09 1 95.38 120 GLY B C 1
ATOM 2174 O O . GLY B 1 120 ? -1.242 -2.557 -2.67 1 95.38 120 GLY B O 1
ATOM 2175 N N . ASP B 1 121 ? -2.77 -3.062 -4.266 1 97.12 121 ASP B N 1
ATOM 2176 C CA . ASP B 1 121 ? -1.761 -3.65 -5.141 1 97.12 121 ASP B CA 1
ATOM 2177 C C . ASP B 1 121 ? -0.78 -2.59 -5.641 1 97.12 121 ASP B C 1
ATOM 2179 O O . ASP B 1 121 ? 0.422 -2.846 -5.738 1 97.12 121 ASP B O 1
ATOM 2183 N N . LEU B 1 122 ? -1.329 -1.459 -5.961 1 98.12 122 LEU B N 1
ATOM 2184 C CA . LEU B 1 122 ? -0.46 -0.371 -6.395 1 98.12 122 LEU B CA 1
ATOM 2185 C C . LEU B 1 122 ? 0.466 0.068 -5.266 1 98.12 122 LEU B C 1
ATOM 2187 O O . LEU B 1 122 ? 1.649 0.329 -5.496 1 98.12 122 LEU B O 1
ATOM 2191 N N . PHE B 1 123 ? -0.073 0.156 -4.074 1 98.44 123 PHE B N 1
ATOM 2192 C CA . PHE B 1 123 ? 0.757 0.495 -2.924 1 98.44 123 PHE B CA 1
ATOM 2193 C C . PHE B 1 123 ? 1.871 -0.528 -2.738 1 98.44 123 PHE B C 1
ATOM 2195 O O . PHE B 1 123 ? 3.025 -0.161 -2.508 1 98.44 123 PHE B O 1
ATOM 2202 N N . GLY B 1 124 ? 1.487 -1.761 -2.836 1 98.5 124 GLY B N 1
ATOM 2203 C CA . GLY B 1 124 ? 2.494 -2.807 -2.742 1 98.5 124 GLY B CA 1
ATOM 2204 C C . GLY B 1 124 ? 3.578 -2.686 -3.797 1 98.5 124 GLY B C 1
ATOM 2205 O O . GLY B 1 124 ? 4.762 -2.873 -3.502 1 98.5 124 GLY B O 1
ATOM 2206 N N . LEU B 1 125 ? 3.146 -2.389 -5.012 1 98.75 125 LEU B N 1
ATOM 2207 C CA . LEU B 1 125 ? 4.105 -2.184 -6.094 1 98.75 125 LEU B CA 1
ATOM 2208 C C . LEU B 1 1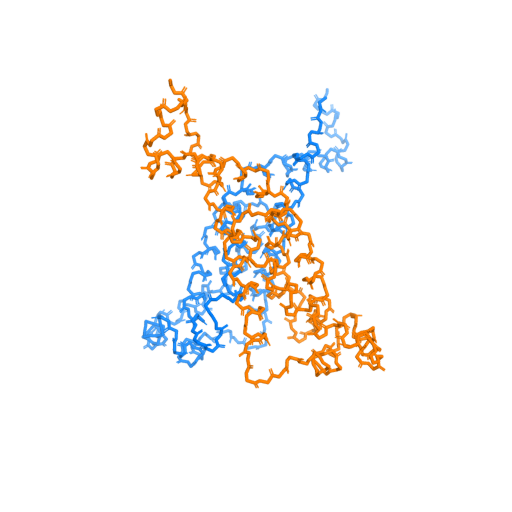25 ? 5.07 -1.052 -5.758 1 98.75 125 LEU B C 1
ATOM 2210 O O . LEU B 1 125 ? 6.277 -1.177 -5.969 1 98.75 125 LEU B O 1
ATOM 2214 N N . MET B 1 126 ? 4.531 -0.007 -5.23 1 98.56 126 MET B N 1
ATOM 2215 C CA . MET B 1 126 ? 5.371 1.131 -4.867 1 98.56 126 MET B CA 1
ATOM 2216 C C . MET B 1 126 ? 6.383 0.741 -3.797 1 98.56 126 MET B C 1
ATOM 2218 O O . MET B 1 126 ? 7.523 1.212 -3.812 1 98.56 126 MET B O 1
ATOM 2222 N N . LEU B 1 127 ? 5.965 -0.065 -2.84 1 98.62 127 LEU B N 1
ATOM 2223 C CA . LEU B 1 127 ? 6.898 -0.498 -1.808 1 98.62 127 LEU B CA 1
ATOM 2224 C C . LEU B 1 127 ? 8.062 -1.27 -2.418 1 98.62 127 LEU B C 1
ATOM 2226 O O . LEU B 1 127 ? 9.219 -1.075 -2.025 1 98.62 127 LEU B O 1
ATOM 2230 N N . PHE B 1 128 ? 7.785 -2.131 -3.391 1 98.69 128 PHE B N 1
ATOM 2231 C CA . PHE B 1 128 ? 8.852 -2.865 -4.055 1 98.69 128 PHE B CA 1
ATOM 2232 C C . PHE B 1 128 ? 9.766 -1.916 -4.828 1 98.69 128 PHE B C 1
ATOM 2234 O O . PHE B 1 128 ? 10.984 -2.096 -4.848 1 98.69 128 PHE B O 1
ATOM 2241 N N . VAL B 1 129 ? 9.188 -0.952 -5.496 1 98.19 129 VAL B N 1
ATOM 2242 C CA . VAL B 1 129 ? 9.977 0.032 -6.234 1 98.19 129 VAL B CA 1
ATOM 2243 C C . VAL B 1 129 ? 10.891 0.789 -5.277 1 98.19 129 VAL B C 1
ATOM 2245 O O . VAL B 1 129 ? 12.078 0.98 -5.562 1 98.19 129 VAL B O 1
ATOM 2248 N N . ILE B 1 13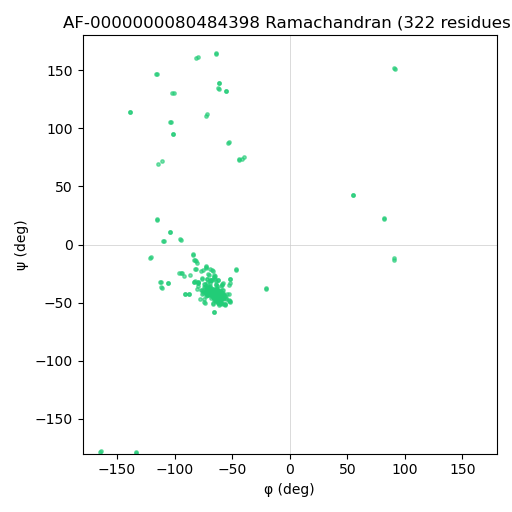0 ? 10.367 1.176 -4.16 1 96.75 130 ILE B N 1
ATOM 2249 C CA . ILE B 1 130 ? 11.125 1.925 -3.162 1 96.75 130 ILE B CA 1
ATOM 2250 C C . ILE B 1 130 ? 12.266 1.059 -2.619 1 96.75 130 ILE B C 1
ATOM 2252 O O . ILE B 1 130 ? 13.406 1.513 -2.516 1 96.75 130 ILE B O 1
ATOM 2256 N N . VAL B 1 131 ? 12 -0.17 -2.328 1 96.81 131 VAL B N 1
ATOM 2257 C CA . VAL B 1 131 ? 13.023 -1.075 -1.826 1 96.81 131 VAL B CA 1
ATOM 2258 C C . VAL B 1 131 ? 14.117 -1.254 -2.881 1 96.81 131 VAL B C 1
ATOM 2260 O O . VAL B 1 131 ? 15.305 -1.196 -2.566 1 96.81 131 VAL B O 1
ATOM 2263 N N . GLY B 1 132 ? 13.711 -1.409 -4.094 1 95.75 132 GLY B N 1
ATOM 2264 C CA . GLY B 1 132 ? 14.656 -1.679 -5.164 1 95.75 132 GLY B CA 1
ATOM 2265 C C . GLY B 1 132 ? 15.523 -0.479 -5.512 1 95.75 132 GLY B C 1
ATOM 2266 O O . GLY B 1 132 ? 16.656 -0.635 -5.957 1 95.75 132 GLY B O 1
ATOM 2267 N N . THR B 1 133 ? 15.062 0.695 -5.262 1 92.69 133 THR B N 1
ATOM 2268 C CA . THR B 1 133 ? 15.758 1.887 -5.727 1 92.69 133 THR B CA 1
ATOM 2269 C C . THR B 1 133 ? 16.469 2.582 -4.57 1 92.69 133 THR B C 1
ATOM 2271 O O . THR B 1 133 ? 17.516 3.217 -4.762 1 92.69 133 THR B O 1
ATOM 2274 N N . LEU B 1 134 ? 15.867 2.49 -3.379 1 85.5 134 LEU B N 1
ATOM 2275 C CA . LEU B 1 134 ? 16.375 3.305 -2.283 1 85.5 134 LEU B CA 1
ATOM 2276 C C . LEU B 1 134 ? 17 2.432 -1.2 1 85.5 134 LEU B C 1
ATOM 2278 O O . LEU B 1 134 ? 17.844 2.896 -0.433 1 85.5 134 LEU B O 1
ATOM 2282 N N . ALA B 1 135 ? 16.531 1.3 -1.008 1 71 135 ALA B N 1
ATOM 2283 C CA . ALA B 1 135 ? 16.969 0.493 0.132 1 71 135 ALA B CA 1
ATOM 2284 C C . ALA B 1 135 ? 18.109 -0.433 -0.25 1 71 135 ALA B C 1
ATOM 2286 O O . ALA B 1 135 ? 18.828 -0.946 0.621 1 71 135 ALA B O 1
ATOM 2287 N N . ALA B 1 136 ? 18.25 -0.809 -1.566 1 60.69 136 ALA B N 1
ATOM 2288 C CA . ALA B 1 136 ? 19.266 -1.786 -1.963 1 60.69 136 ALA B CA 1
ATOM 2289 C C . ALA B 1 136 ? 20.672 -1.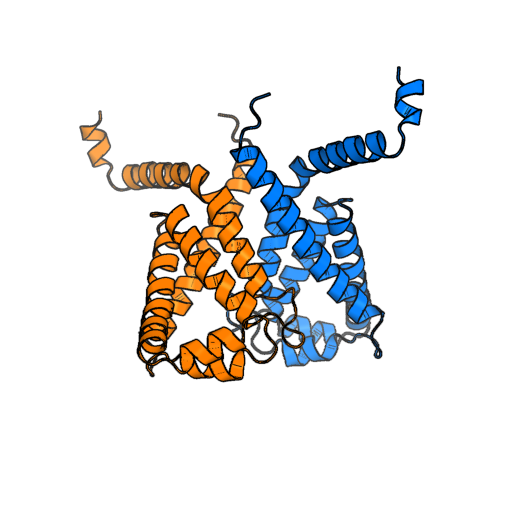248 -1.723 1 60.69 136 ALA B C 1
ATOM 2291 O O . ALA B 1 136 ? 21.594 -2.016 -1.449 1 60.69 136 ALA B O 1
ATOM 2292 N N . GLY B 1 137 ? 20.922 -0.06 -1.963 1 53.78 137 GLY B N 1
ATOM 2293 C CA . GLY B 1 137 ? 22.297 0.402 -1.837 1 53.78 137 GLY B CA 1
ATOM 2294 C C . GLY B 1 137 ? 22.719 0.629 -0.398 1 53.78 137 GLY B C 1
ATOM 2295 O O . GLY B 1 137 ? 23.875 0.384 -0.039 1 53.78 137 GLY B O 1
ATOM 2296 N N . ARG B 1 138 ? 21.938 1.275 0.371 1 50.38 138 ARG B N 1
ATOM 2297 C CA . ARG B 1 138 ? 22.391 1.736 1.68 1 50.38 138 ARG B CA 1
ATOM 2298 C C . ARG B 1 138 ? 22.484 0.579 2.67 1 50.38 138 ARG B C 1
ATOM 2300 O O . ARG B 1 138 ? 23.312 0.598 3.586 1 50.38 138 ARG B O 1
ATOM 2307 N N . ILE B 1 139 ? 21.531 -0.333 2.531 1 47.66 139 ILE B N 1
ATOM 2308 C CA . ILE B 1 139 ? 21.391 -1.315 3.598 1 47.66 139 ILE B CA 1
ATOM 2309 C C . ILE B 1 139 ? 22.484 -2.365 3.494 1 47.66 139 ILE B C 1
ATOM 2311 O O . ILE B 1 139 ? 22.797 -3.051 4.473 1 47.66 139 ILE B O 1
ATOM 2315 N N . LEU B 1 140 ? 23 -2.518 2.402 1 45.41 140 LEU B N 1
ATOM 2316 C CA . LEU B 1 140 ? 24.172 -3.402 2.447 1 45.41 140 LEU B CA 1
ATOM 2317 C C . LEU B 1 140 ? 25.156 -2.941 3.508 1 45.41 140 LEU B C 1
ATOM 2319 O O . LEU B 1 140 ? 25.844 -3.764 4.121 1 45.41 140 LEU B O 1
ATOM 2323 N N . GLY B 1 141 ? 25.141 -1.68 3.719 1 41.19 141 GLY B N 1
ATOM 2324 C CA . GLY B 1 141 ? 26.094 -1.249 4.734 1 41.19 141 GLY B CA 1
ATOM 2325 C C . GLY B 1 141 ? 25.641 -1.567 6.145 1 41.19 141 GLY B C 1
ATOM 2326 O O . GLY B 1 141 ? 26.453 -1.905 7.004 1 41.19 141 GLY B O 1
ATOM 2327 N N . LEU B 1 142 ? 24.422 -1.414 6.402 1 41.94 142 LEU B N 1
ATOM 2328 C CA . LEU B 1 142 ? 23.953 -1.702 7.754 1 41.94 142 LEU B CA 1
ATOM 2329 C C . L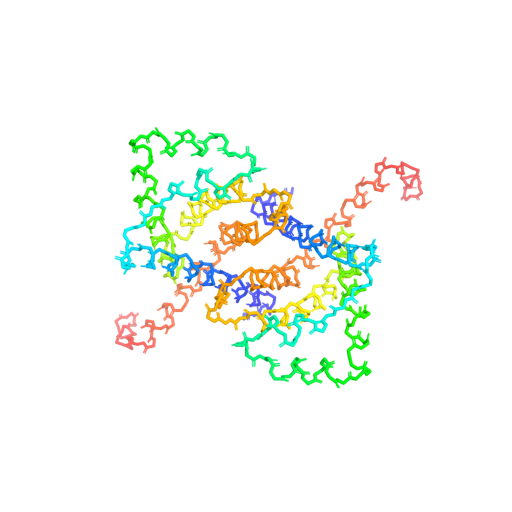EU B 1 142 ? 23.969 -3.203 8.023 1 41.94 142 LEU B C 1
ATOM 2331 O O . LEU B 1 142 ? 24.25 -3.635 9.148 1 41.94 142 LEU B O 1
ATOM 2335 N N . ASP B 1 143 ? 23.516 -4.051 7.066 1 42.47 143 ASP B N 1
ATOM 2336 C CA . ASP B 1 143 ? 23.719 -5.48 7.262 1 42.47 143 ASP B CA 1
ATOM 2337 C C . ASP B 1 143 ? 25.188 -5.805 7.504 1 42.47 143 ASP B C 1
ATOM 2339 O O . ASP B 1 143 ? 25.516 -6.664 8.328 1 42.47 143 ASP B O 1
ATOM 2343 N N . ALA B 1 144 ? 25.953 -5.172 6.75 1 43.03 144 ALA B N 1
ATOM 2344 C CA . ALA B 1 144 ? 27.391 -5.344 6.98 1 43.03 144 ALA B CA 1
ATOM 2345 C C . ALA B 1 144 ? 27.781 -4.824 8.359 1 43.03 144 ALA B C 1
ATOM 2347 O O . ALA B 1 144 ? 28.625 -5.422 9.039 1 43.03 144 ALA B O 1
ATOM 2348 N N . ILE B 1 145 ? 27.156 -3.725 8.75 1 40.38 145 ILE B N 1
ATOM 2349 C CA . ILE B 1 145 ? 27.484 -3.178 10.062 1 40.38 145 ILE B CA 1
ATOM 2350 C C . ILE B 1 145 ? 26.891 -4.074 11.156 1 40.38 145 ILE B C 1
ATOM 2352 O O . ILE B 1 145 ? 27.547 -4.355 12.156 1 40.38 145 ILE B O 1
ATOM 2356 N N . ILE B 1 146 ? 25.656 -4.559 10.977 1 41.84 146 ILE B N 1
ATOM 2357 C CA . ILE B 1 146 ? 25.047 -5.449 11.953 1 41.84 146 ILE B CA 1
ATOM 2358 C C . ILE B 1 146 ? 25.766 -6.789 11.961 1 41.84 146 ILE B C 1
ATOM 2360 O O . ILE B 1 146 ? 26 -7.371 13.023 1 41.84 146 ILE B O 1
ATOM 2364 N N . GLU B 1 147 ? 26.031 -7.27 10.773 1 40.88 147 GLU B N 1
ATOM 2365 C CA . GLU B 1 147 ? 26.844 -8.477 10.703 1 40.88 147 GLU B CA 1
ATOM 2366 C C . GLU B 1 147 ? 28.219 -8.258 11.328 1 40.88 147 GLU B C 1
ATOM 2368 O O . GLU B 1 147 ? 28.734 -9.133 12.023 1 40.88 147 GLU B O 1
ATOM 2373 N N . THR B 1 148 ? 28.703 -7.121 11.031 1 40.22 148 THR B N 1
ATOM 2374 C CA . THR B 1 148 ? 29.984 -6.844 11.672 1 40.22 148 THR B CA 1
ATOM 2375 C C . THR B 1 148 ? 29.812 -6.652 13.18 1 40.22 148 THR B C 1
ATOM 2377 O O . THR B 1 148 ? 30.641 -7.09 13.969 1 40.22 148 THR B O 1
ATOM 2380 N N . LEU B 1 149 ? 28.734 -5.988 13.547 1 38.56 149 LEU B N 1
ATOM 2381 C CA . LEU B 1 149 ? 28.516 -5.77 14.977 1 38.56 149 LEU B CA 1
ATOM 2382 C C . LEU B 1 149 ? 28.078 -7.062 15.656 1 38.56 149 LEU B C 1
ATOM 2384 O O . LEU B 1 149 ? 28.469 -7.336 16.797 1 38.56 149 LEU B O 1
ATOM 2388 N N . ALA B 1 150 ? 27.062 -7.754 15.125 1 39.72 150 ALA B N 1
ATOM 2389 C CA . ALA B 1 150 ? 26.625 -9.016 15.703 1 39.72 150 ALA B CA 1
ATOM 2390 C C . ALA B 1 150 ? 27.703 -10.078 15.609 1 39.72 150 ALA B C 1
ATOM 2392 O O . ALA B 1 150 ? 27.859 -10.914 16.516 1 39.72 150 ALA B O 1
ATOM 2393 N N . PHE B 1 151 ? 28.266 -10.211 14.406 1 37 151 PHE B N 1
ATOM 2394 C CA . PHE B 1 151 ? 29.375 -11.141 14.234 1 37 151 PHE B CA 1
ATOM 2395 C C . PHE B 1 151 ? 30.531 -10.797 15.172 1 37 151 PHE B C 1
ATOM 2397 O O . PHE B 1 151 ? 31.203 -11.688 15.703 1 37 151 PHE B O 1
ATOM 2404 N N . VAL B 1 152 ? 30.703 -9.578 15.422 1 38.5 152 VAL B N 1
ATOM 2405 C CA . VAL B 1 152 ? 31.734 -9.195 16.375 1 38.5 152 VAL B CA 1
ATOM 2406 C C . VAL B 1 152 ? 31.266 -9.445 17.797 1 38.5 152 VAL B C 1
ATOM 2408 O O . VAL B 1 152 ? 32.031 -9.836 18.672 1 38.5 152 VAL B O 1
ATOM 2411 N N . ARG B 1 153 ? 29.984 -9.18 18.094 1 40.84 153 ARG B N 1
ATOM 2412 C CA . ARG B 1 153 ? 29.547 -9.414 19.469 1 40.84 153 ARG B CA 1
ATOM 2413 C C . ARG B 1 153 ? 29.484 -10.906 19.781 1 40.84 153 ARG B C 1
ATOM 2415 O O . ARG B 1 153 ? 29.734 -11.312 20.922 1 40.84 153 ARG B O 1
ATOM 2422 N N . GLN B 1 154 ? 28.953 -11.773 18.797 1 39.28 154 GLN B N 1
ATOM 2423 C CA . GLN B 1 154 ? 28.781 -13.172 19.188 1 39.28 154 GLN B CA 1
ATOM 2424 C C . GLN B 1 154 ? 30.078 -13.945 19.047 1 39.28 154 GLN B C 1
ATOM 2426 O O . GLN B 1 154 ? 30.188 -15.086 19.516 1 39.28 154 GLN B O 1
ATOM 2431 N N . ARG B 1 155 ? 30.906 -13.539 18.047 1 37.16 155 ARG B N 1
ATOM 2432 C CA . ARG B 1 155 ? 32.125 -14.32 17.953 1 37.16 155 ARG B CA 1
ATOM 2433 C C . ARG B 1 155 ? 33.344 -13.5 18.359 1 37.16 155 ARG B C 1
ATOM 2435 O O . ARG B 1 155 ? 34 -12.875 17.516 1 37.16 155 ARG B O 1
ATOM 2442 N N . PRO B 1 156 ? 33.438 -13.234 19.656 1 41.31 156 PRO B N 1
ATOM 2443 C CA . PRO B 1 156 ? 34.625 -12.562 20.25 1 41.31 156 PRO B CA 1
ATOM 2444 C C . PRO B 1 156 ? 35.938 -13.156 19.766 1 41.31 156 PRO B C 1
ATOM 2446 O O . PRO B 1 156 ? 37 -12.531 19.922 1 41.31 156 PRO B O 1
ATOM 2449 N N . VAL B 1 157 ? 35.812 -14.461 19.25 1 42.69 157 VAL B N 1
ATOM 2450 C CA . VAL B 1 157 ? 37.062 -15.141 18.953 1 42.69 157 VAL B CA 1
ATOM 2451 C C . VAL B 1 157 ? 37.75 -14.477 17.75 1 42.69 157 VAL B C 1
ATOM 2453 O O . VAL B 1 157 ? 38.969 -14.43 17.672 1 42.69 157 VAL B O 1
ATOM 2456 N N . LEU B 1 158 ? 36.906 -13.977 16.844 1 34.53 158 LEU B N 1
ATOM 2457 C CA . LEU B 1 158 ? 37.594 -13.453 15.648 1 34.53 158 LEU B CA 1
ATOM 2458 C C . LEU B 1 158 ? 38.312 -12.156 15.961 1 34.53 158 LEU B C 1
ATOM 2460 O O . LEU B 1 158 ? 39 -11.609 15.102 1 34.53 158 LEU B O 1
ATOM 2464 N N . LYS B 1 159 ? 38.031 -11.484 16.953 1 41.22 159 LYS B N 1
ATOM 2465 C CA . LYS B 1 159 ? 38.938 -10.414 17.375 1 41.22 159 LYS B CA 1
ATOM 2466 C C . LYS B 1 159 ? 40.344 -10.93 17.516 1 41.22 159 LYS B C 1
ATOM 2468 O O . LYS B 1 159 ? 41.312 -10.172 17.328 1 41.22 159 LYS B O 1
ATOM 2473 N N . TYR B 1 160 ? 40.344 -12.203 17.922 1 40.31 160 TYR B N 1
ATOM 2474 C CA . TYR B 1 160 ? 41.688 -12.711 18.141 1 40.31 160 TYR B CA 1
ATOM 2475 C C . TYR B 1 160 ? 42.406 -12.922 16.812 1 40.31 160 TYR B C 1
ATOM 2477 O O . TYR B 1 160 ? 43.625 -12.805 16.734 1 40.31 160 TYR B O 1
ATOM 2485 N N . LEU B 1 161 ? 41.594 -13.312 15.766 1 35.91 161 LEU B N 1
ATOM 2486 C CA . LEU B 1 161 ? 42.344 -13.625 14.562 1 35.91 161 LEU B CA 1
ATOM 2487 C C . LEU B 1 161 ? 42.719 -12.352 13.805 1 35.91 161 LEU B C 1
ATOM 2489 O O . LEU B 1 161 ? 43.781 -12.289 13.172 1 35.91 161 LEU B O 1
ATOM 2493 N N . LEU B 1 162 ? 41.719 -11.406 13.836 1 38.25 162 LEU B N 1
ATOM 2494 C CA . LEU B 1 162 ? 42.094 -10.281 12.992 1 38.25 162 LEU B CA 1
ATOM 2495 C C . LEU B 1 162 ? 43 -9.312 13.742 1 38.25 162 LEU B C 1
ATOM 2497 O O . LEU B 1 162 ? 43.562 -8.375 13.148 1 38.25 162 LEU B O 1
ATOM 2501 N N . GLY B 1 163 ? 43.094 -9.438 14.984 1 32.41 163 GLY B N 1
ATOM 2502 C CA . GLY B 1 163 ? 44.156 -8.672 15.617 1 32.41 163 GLY B CA 1
ATOM 2503 C C . GLY B 1 163 ? 45.438 -9.445 15.734 1 32.41 163 GLY B C 1
ATOM 2504 O O . GLY B 1 163 ? 45.469 -10.68 15.719 1 32.41 163 GLY B O 1
#

Secondary structure (DSSP, 8-state):
----HHHHHHHHHHHHHHHHHHHHHHHHHHHHHHSSS----HHIIIIITTTSTTHHHHHHHHTSHHHHHHHHHHHHHHHHHHHHHHHHTSSHHHHHHHHHHHHHHHHHHH-BTTTBSSSHHHHHHHHHHHIIIIIHHHHHHHHHHHHHHHHHHH-TTHHHHH-/----HHHHHHHHHHHHHHHHHHHHHHHHHHHHHHSSS----HHIIIIITTTSTTHHHHHHHHTSHHHHHHHHHHHHHHHHHHHHHHHHTSSHHHHHHHHHHHHHHHHHHH-BTTTBSSSHHHHHHHHHHHIIIIIHHHHHHHHHHHHHHHHHHH-TTHHHHH-

Solvent-accessible surface area (backbone atoms only — not comparable to full-atom values): 16180 Å² total; per-residue (Å²): 128,85,75,49,62,68,59,52,53,51,49,52,51,39,51,49,50,30,40,52,54,8,49,47,29,25,50,54,7,48,50,37,69,66,37,97,54,82,58,68,57,48,59,44,31,58,62,62,9,65,78,15,81,44,22,69,60,34,34,51,37,47,72,31,66,72,52,32,54,50,48,41,49,46,51,32,52,46,26,28,53,27,9,48,21,31,58,73,62,44,62,36,42,60,23,20,48,53,49,28,54,54,26,50,54,53,23,40,31,46,29,23,85,88,58,28,77,80,29,48,46,47,42,51,27,49,51,25,49,46,33,37,68,61,30,41,72,60,43,58,52,48,54,50,45,47,45,47,49,50,47,45,65,72,38,61,64,56,58,59,69,78,89,129,86,74,49,62,69,58,49,54,51,50,52,50,38,50,50,52,30,41,53,53,9,49,48,29,24,50,54,8,47,50,38,68,69,38,99,54,82,57,66,56,46,61,46,31,58,62,63,9,66,78,14,81,43,23,70,60,35,33,51,37,47,73,31,67,70,52,32,54,49,48,40,49,45,51,32,50,45,26,29,52,28,8,47,21,31,57,72,61,45,63,34,41,60,23,20,48,54,46,29,54,54,27,50,53,52,25,39,29,46,29,23,87,90,58,29,76,79,30,49,46,47,41,50,27,50,50,26,49,45,33,36,69,61,32,40,71,60,41,56,52,49,53,48,46,45,47,49,48,48,48,45,67,75,38,61,63,54,56,59,70,78,88

Foldseek 3Di:
DPPPVVVVVLLVVLLVLLLVLLVVLQVVLCCQVVPPDHAFCLCCLQPVLPQFQCSVVSNVQSVVVVSRVVCSPCRSVLSNVLSVCSNLVHPQLVSLVVQLVVLVCVLSSNDHPVQHNPHPSVVSSVSSVCSNPPVNPPVVVVCVVVCVVVVCVVCVVVVVVVD/DPPVVVVVVLLVVLLVLLLVLLVVLQVVLCCQVVPPDHAFCLCCLQPVLPQFQCSVVSNVQSVVVVSRVVCSPCRSVLSNVLSVCSNLVHPQLVSLVVQLVVLVVVLSSNDHPVQHNPHPSVVSSVSSVCSNPPVNPPVVVVCVVCCVVVVCVVCVVVVVVVD

pLDDT: mean 84.39, std 22.62, range [26.03, 98.81]

InterPro domains:
  IPR032808 DoxX family [PF07681] (14-105)

Radius of gyration: 22.81 Å; Cα contacts (8 Å, |Δi|>4): 392; chains: 2; bounding box: 69×69×44 Å

Sequence (326 aa):
MDFDYSQGVTGYVLVLTRLITGYWFLNAGVSKLMGPEAFDASGWMIHGTEGAPIHGFLVWAANTPWLLEFTNVMIPAGEFLIGLGLLVGALVRLAAFFGGVLMVFFYLGNADWGHGYVNGDLFGLMLFVIVGTLAAGRILGLDAIIETLAFVRQRPVLKYLLGMDFDYSQGVTGYVLVLTRLITGYWFLNAGVSKLMGPEAFDASGWMIHGTEGAPIHGFLVWAANTPWLLEFTNVMIPAGEFLIGLGLLVGALVRLAAFFGGVLMVFFYLGNADWGHGYVNGDLFGLMLFVIVGTLAAGRILGLDAIIETLAFVRQRPVLKYLLG

Nearest PDB structures (foldseek):
  8wu1-assembly1_R  TM=1.975E-01  e=1.366E+00  Homo sapiens
  8yky-assembly1_R  TM=2.462E-01  e=3.679E+00  Clostridium perfringens
  8wu1-assembly1_R  TM=2.034E-01  e=1.666E+00  Homo sapiens
  8yky-assembly1_R  TM=2.912E-01  e=4.952E+00  Clostridium perfringens

Organism: Haloferax mediterranei (strain ATCC 33500 / DSM 1411 / JCM 8866 / NBRC 14739 / NCIMB 2177 / R-4) (NCBI:txid523841)